Protein AF-Q20574-F1 (afdb_monomer_lite)

Radius of gyration: 42.95 Å; chains: 1; bounding box: 109×62×129 Å

GO terms:
  GO:0007614 short-term memory (P, IGI)

pLDDT: mean 82.49, std 12.51, range [45.91, 97.88]

Structure (mmCIF, N/CA/C/O backbone):
data_AF-Q20574-F1
#
_entry.id   AF-Q20574-F1
#
loop_
_atom_site.group_PDB
_atom_site.id
_atom_site.type_symbol
_atom_site.label_atom_id
_atom_site.label_alt_id
_atom_site.label_comp_id
_atom_site.label_asym_id
_atom_site.label_entity_id
_atom_site.label_seq_id
_atom_site.pdbx_PDB_ins_code
_atom_site.Cartn_x
_atom_site.Cartn_y
_atom_site.Cartn_z
_atom_site.occupancy
_atom_site.B_iso_or_equiv
_atom_site.auth_seq_id
_atom_site.auth_comp_id
_atom_site.auth_asym_id
_atom_site.auth_atom_id
_atom_site.pdbx_PDB_model_num
ATOM 1 N N . MET A 1 1 ? 26.642 -32.975 -60.457 1.00 55.22 1 MET A N 1
ATOM 2 C CA . MET A 1 1 ? 26.153 -32.152 -59.329 1.00 55.22 1 MET A CA 1
ATOM 3 C C . MET A 1 1 ? 26.883 -32.610 -58.081 1.00 55.22 1 MET A C 1
ATOM 5 O O . MET A 1 1 ? 26.750 -33.772 -57.736 1.00 55.22 1 MET A O 1
ATOM 9 N N . ARG A 1 2 ? 27.728 -31.767 -57.476 1.00 60.66 2 ARG A N 1
ATOM 10 C CA . ARG A 1 2 ? 28.355 -32.087 -56.184 1.00 60.66 2 ARG A CA 1
ATOM 11 C C . ARG A 1 2 ? 27.290 -31.938 -55.102 1.00 60.66 2 ARG A C 1
ATOM 13 O O . ARG A 1 2 ? 26.667 -30.882 -55.023 1.00 60.66 2 ARG A O 1
ATOM 20 N N . ASP A 1 3 ? 27.072 -33.007 -54.353 1.00 69.75 3 ASP A N 1
ATOM 21 C CA . ASP A 1 3 ? 26.080 -33.101 -53.291 1.00 69.75 3 ASP A CA 1
ATOM 22 C C . ASP A 1 3 ? 26.479 -32.183 -52.125 1.00 69.75 3 ASP A C 1
ATOM 24 O O . ASP A 1 3 ? 27.392 -32.478 -51.355 1.00 69.75 3 ASP A O 1
ATOM 28 N N . ARG A 1 4 ? 25.861 -30.999 -52.071 1.00 73.44 4 ARG A N 1
ATOM 29 C CA . ARG A 1 4 ? 26.108 -29.978 -51.040 1.00 73.44 4 ARG A CA 1
ATOM 30 C C . ARG A 1 4 ? 25.275 -30.199 -49.777 1.00 73.44 4 ARG A C 1
ATOM 32 O O . ARG A 1 4 ? 25.389 -29.411 -48.841 1.00 73.44 4 ARG A O 1
ATOM 39 N N . LEU A 1 5 ? 24.449 -31.246 -49.737 1.00 69.69 5 LEU A N 1
ATOM 40 C CA . LEU A 1 5 ? 23.577 -31.513 -48.598 1.00 69.69 5 LEU A CA 1
ATOM 41 C C . LEU A 1 5 ? 24.383 -31.963 -47.371 1.00 69.69 5 LEU A C 1
ATOM 43 O O . LEU A 1 5 ? 24.159 -31.456 -46.275 1.00 69.69 5 LEU A O 1
ATOM 47 N N . ASN A 1 6 ? 25.390 -32.817 -47.571 1.00 73.38 6 ASN A N 1
ATOM 48 C CA . ASN A 1 6 ? 26.260 -33.286 -46.487 1.00 73.38 6 ASN A CA 1
ATOM 49 C C . ASN A 1 6 ? 27.132 -32.160 -45.907 1.00 73.38 6 ASN A C 1
ATOM 51 O O . ASN A 1 6 ? 27.354 -32.112 -44.701 1.00 73.38 6 ASN A O 1
ATOM 55 N N . GLU A 1 7 ? 27.580 -31.216 -46.743 1.00 70.19 7 GLU A N 1
ATOM 56 C CA . GLU A 1 7 ? 28.336 -30.037 -46.291 1.00 70.19 7 GLU A CA 1
ATOM 57 C C . GLU A 1 7 ? 27.451 -29.093 -45.459 1.00 70.19 7 GLU A C 1
ATOM 59 O O . GLU A 1 7 ? 27.911 -28.501 -44.482 1.00 70.19 7 GLU A O 1
ATOM 64 N N . PHE A 1 8 ? 26.163 -28.982 -45.806 1.00 63.50 8 PHE A N 1
ATOM 65 C CA . PHE A 1 8 ? 25.206 -28.210 -45.018 1.00 63.50 8 PHE A CA 1
ATOM 66 C C . PHE A 1 8 ? 24.865 -28.902 -43.695 1.00 63.50 8 PHE A C 1
ATOM 68 O O . PHE A 1 8 ? 24.877 -28.243 -42.663 1.00 63.50 8 PHE A O 1
ATOM 75 N N . GLN A 1 9 ? 24.626 -30.218 -43.694 1.00 63.66 9 GLN A N 1
ATOM 76 C CA . GLN A 1 9 ? 24.365 -30.960 -42.457 1.00 63.66 9 GLN A CA 1
ATOM 77 C C . GLN A 1 9 ? 25.562 -30.909 -41.508 1.00 63.66 9 GLN A C 1
ATOM 79 O O . GLN A 1 9 ? 25.375 -30.556 -40.351 1.00 63.66 9 GLN A O 1
ATOM 84 N N . SER A 1 10 ? 26.785 -31.134 -42.002 1.00 64.12 10 SER A N 1
ATOM 85 C CA . SER A 1 10 ? 28.002 -30.983 -41.194 1.00 64.12 10 SER A CA 1
ATOM 86 C C . SER A 1 10 ? 28.100 -29.583 -40.587 1.00 64.12 10 SER A C 1
ATOM 88 O O . SER A 1 10 ? 28.300 -29.466 -39.386 1.00 64.12 10 SER A O 1
ATOM 90 N N . ARG A 1 11 ? 27.874 -28.519 -41.369 1.00 58.62 11 ARG A N 1
ATOM 91 C CA . ARG A 1 11 ? 27.923 -27.138 -40.858 1.00 58.62 11 ARG A CA 1
ATOM 92 C C . ARG A 1 11 ? 26.825 -26.795 -39.862 1.00 58.62 11 ARG A C 1
ATOM 94 O O . ARG A 1 11 ? 27.021 -25.897 -39.050 1.00 58.62 11 ARG A O 1
ATOM 101 N N . VAL A 1 12 ? 25.663 -27.428 -39.975 1.00 59.94 12 VAL A N 1
ATOM 102 C CA . VAL A 1 12 ? 24.556 -27.219 -39.042 1.00 59.94 12 VAL A CA 1
ATOM 103 C C . VAL A 1 12 ? 24.835 -27.965 -37.743 1.00 59.94 12 VAL A C 1
ATOM 105 O O . VAL A 1 12 ? 24.671 -27.372 -36.685 1.00 59.94 12 VAL A O 1
ATOM 108 N N . THR A 1 13 ? 25.326 -29.205 -37.802 1.00 56.59 13 THR A N 1
ATOM 109 C CA . THR A 1 13 ? 25.660 -29.986 -36.603 1.00 56.59 13 THR A CA 1
ATOM 110 C C . THR A 1 13 ? 26.840 -29.387 -35.835 1.00 56.59 13 THR A C 1
ATOM 112 O O . THR A 1 13 ? 26.760 -29.300 -34.619 1.00 56.59 13 THR A O 1
ATOM 115 N N . ASP A 1 14 ? 27.860 -28.871 -36.528 1.00 56.41 14 ASP A N 1
ATOM 116 C CA . ASP A 1 14 ? 29.032 -28.225 -35.905 1.00 56.41 14 ASP A CA 1
ATOM 117 C C . ASP A 1 14 ? 28.719 -26.819 -35.350 1.00 56.41 14 ASP A C 1
ATOM 119 O O . ASP A 1 14 ? 29.493 -26.251 -34.601 1.00 56.41 14 ASP A O 1
ATOM 123 N N . ARG A 1 15 ? 27.575 -26.214 -35.712 1.00 53.88 15 ARG A N 1
ATOM 124 C CA . ARG A 1 15 ? 27.126 -24.919 -35.151 1.00 53.88 15 ARG A CA 1
ATOM 125 C C . ARG A 1 15 ? 26.122 -25.042 -34.017 1.00 53.88 15 ARG A C 1
ATOM 127 O O . ARG A 1 15 ? 25.757 -24.023 -33.435 1.00 53.88 15 ARG A O 1
ATOM 134 N N . PHE A 1 16 ? 25.694 -26.260 -33.709 1.00 49.41 16 PHE A N 1
ATOM 135 C CA . PHE A 1 16 ? 25.112 -26.565 -32.409 1.00 49.41 16 PHE A CA 1
ATOM 136 C C . PHE A 1 16 ? 26.205 -26.976 -31.423 1.00 49.41 16 PHE A C 1
ATOM 138 O O . PHE A 1 16 ? 25.928 -27.759 -30.517 1.00 49.41 16 PHE A O 1
ATOM 145 N N . ASP A 1 17 ? 27.419 -26.431 -31.601 1.00 51.97 17 ASP A N 1
ATOM 146 C CA . ASP A 1 17 ? 28.335 -26.178 -30.499 1.00 51.97 17 ASP A CA 1
ATOM 147 C C . ASP A 1 17 ? 27.499 -25.654 -29.340 1.00 51.97 17 ASP A C 1
ATOM 149 O O . ASP A 1 17 ? 26.883 -24.585 -29.401 1.00 51.97 17 ASP A O 1
ATOM 153 N N . GLU A 1 18 ? 27.389 -26.556 -28.375 1.00 48.66 18 GLU A N 1
ATOM 154 C CA . GLU A 1 18 ? 26.865 -26.426 -27.040 1.00 48.66 18 GLU A CA 1
ATOM 155 C C . GLU A 1 18 ? 26.769 -24.948 -26.673 1.00 48.66 18 GLU A C 1
ATOM 157 O O . GLU A 1 18 ? 27.774 -24.288 -26.412 1.00 48.66 18 GLU A O 1
ATOM 162 N N . VAL A 1 19 ? 25.550 -24.396 -26.747 1.00 53.59 19 VAL A N 1
ATOM 163 C CA . VAL A 1 19 ? 25.263 -23.080 -26.184 1.00 53.59 19 VAL A CA 1
ATOM 164 C C . VAL A 1 19 ? 25.460 -23.267 -24.690 1.00 53.59 19 VAL A C 1
ATOM 166 O O . VAL A 1 19 ? 24.516 -23.581 -23.967 1.00 53.59 19 VAL A O 1
ATOM 169 N N . GLU A 1 20 ? 26.713 -23.154 -24.246 1.00 47.50 20 GLU A N 1
ATOM 170 C CA . GLU A 1 20 ? 27.067 -22.953 -22.860 1.00 47.50 20 GLU A CA 1
ATOM 171 C C . GLU A 1 20 ? 26.191 -21.789 -22.429 1.00 47.50 20 GLU A C 1
ATOM 173 O O . GLU A 1 20 ? 26.345 -20.654 -22.893 1.00 47.50 20 GLU A O 1
ATOM 178 N N . LEU A 1 21 ? 25.172 -22.110 -21.633 1.00 57.53 21 LEU A N 1
ATOM 179 C CA . LEU A 1 21 ? 24.305 -21.144 -20.991 1.00 57.53 21 LEU A CA 1
ATOM 180 C C . LEU A 1 21 ? 25.232 -20.277 -20.150 1.00 57.53 21 LEU A C 1
ATOM 182 O O . LEU A 1 21 ? 25.567 -20.631 -19.020 1.00 57.53 21 LEU A O 1
ATOM 186 N N . SER A 1 22 ? 25.707 -19.183 -20.748 1.00 50.88 22 SER A N 1
ATOM 187 C CA . SER A 1 22 ? 26.575 -18.224 -20.089 1.00 50.88 22 SER A CA 1
ATOM 188 C C . SER A 1 22 ? 25.916 -17.896 -18.750 1.00 50.88 22 SER A C 1
ATOM 190 O O . SER A 1 22 ? 24.716 -17.592 -18.740 1.00 50.88 22 SER A O 1
ATOM 192 N N . PRO A 1 23 ? 26.638 -18.017 -17.622 1.00 55.91 23 PRO A N 1
ATOM 193 C CA . PRO A 1 23 ? 26.039 -17.907 -16.302 1.00 55.91 23 PRO A CA 1
ATOM 194 C C . PRO A 1 23 ? 25.260 -16.598 -16.206 1.00 55.91 23 PRO A C 1
ATOM 196 O O . PRO A 1 23 ? 25.727 -15.560 -16.686 1.00 55.91 23 PRO A O 1
ATOM 199 N N . ALA A 1 24 ? 24.047 -16.683 -15.648 1.00 63.78 24 ALA A N 1
ATOM 200 C CA . ALA A 1 24 ? 23.106 -15.574 -15.577 1.00 63.78 24 ALA A CA 1
ATOM 201 C C . ALA A 1 24 ? 23.830 -14.306 -15.110 1.00 63.78 24 ALA A C 1
ATOM 203 O O . ALA A 1 24 ? 24.422 -14.282 -14.027 1.00 63.78 24 ALA A O 1
ATOM 204 N N . ARG A 1 25 ? 23.824 -13.271 -15.960 1.00 75.75 25 ARG A N 1
ATOM 205 C CA . ARG A 1 25 ? 24.430 -11.979 -15.635 1.00 75.75 25 ARG A CA 1
ATOM 206 C C . ARG A 1 25 ? 23.840 -11.504 -14.299 1.00 75.75 25 ARG A C 1
ATOM 208 O O . ARG A 1 25 ? 22.620 -11.581 -14.140 1.00 75.75 25 ARG A O 1
ATOM 215 N N . PRO A 1 26 ? 24.663 -11.022 -13.349 1.00 72.12 26 PRO A N 1
ATOM 216 C CA . PRO A 1 26 ? 24.138 -10.475 -12.108 1.00 72.12 26 PRO A CA 1
ATOM 217 C C . PRO A 1 26 ? 23.145 -9.345 -12.420 1.00 72.12 26 PRO A C 1
ATOM 219 O O . PRO A 1 26 ? 23.400 -8.574 -13.355 1.00 72.12 26 PRO A O 1
ATOM 222 N N . PRO A 1 27 ? 22.040 -9.241 -11.659 1.00 75.19 27 PRO A N 1
ATOM 223 C CA . PRO A 1 27 ? 21.044 -8.206 -11.879 1.00 75.19 27 PRO A CA 1
ATOM 224 C C . PRO A 1 27 ? 21.695 -6.826 -11.867 1.00 75.19 27 PRO A C 1
ATOM 226 O O . PRO A 1 27 ? 22.526 -6.515 -11.012 1.00 75.19 27 PRO A O 1
ATOM 229 N N . SER A 1 28 ? 21.317 -5.994 -12.823 1.00 82.62 28 SER A N 1
ATOM 230 C CA . SER A 1 28 ? 21.637 -4.574 -12.815 1.00 82.62 28 SER A CA 1
ATOM 231 C C . SER A 1 28 ? 20.949 -3.868 -11.641 1.00 82.62 28 SER A C 1
ATOM 233 O O . SER A 1 28 ? 19.912 -4.313 -11.147 1.00 82.62 28 SER A O 1
ATOM 235 N N . ALA A 1 29 ? 21.496 -2.724 -11.216 1.00 82.88 29 ALA A N 1
ATOM 236 C CA . ALA A 1 29 ? 20.865 -1.885 -10.193 1.00 82.88 29 ALA A CA 1
ATOM 237 C C . ALA A 1 29 ? 19.417 -1.509 -10.577 1.00 82.88 29 ALA A C 1
ATOM 239 O O . ALA A 1 29 ? 18.528 -1.495 -9.732 1.00 82.88 29 ALA A O 1
ATOM 240 N N . ALA A 1 30 ? 19.180 -1.291 -11.874 1.00 85.81 30 ALA A N 1
ATOM 241 C CA . ALA A 1 30 ? 17.863 -1.080 -12.467 1.00 85.81 30 ALA A CA 1
ATOM 242 C C . ALA A 1 30 ? 16.900 -2.250 -12.200 1.00 85.81 30 ALA A C 1
ATOM 244 O O . ALA A 1 30 ? 15.817 -2.038 -11.662 1.00 85.81 30 ALA A O 1
ATOM 245 N N . GLU A 1 31 ? 17.307 -3.481 -12.524 1.00 87.69 31 GLU A N 1
ATOM 246 C CA . GLU A 1 31 ? 16.492 -4.685 -12.304 1.00 87.69 31 GLU A CA 1
ATOM 247 C C . GLU A 1 31 ? 16.217 -4.936 -10.819 1.00 87.69 31 GLU A C 1
ATOM 249 O O . GLU A 1 31 ? 15.158 -5.452 -10.462 1.00 87.69 31 GLU A O 1
ATOM 254 N N . TYR A 1 32 ? 17.152 -4.564 -9.942 1.00 88.00 32 TYR A N 1
ATOM 255 C CA . TYR A 1 32 ? 16.963 -4.698 -8.504 1.00 88.00 32 TYR A CA 1
ATOM 256 C C . TYR A 1 32 ? 15.857 -3.766 -7.993 1.00 88.00 32 TYR A C 1
ATOM 258 O O . TYR A 1 32 ? 14.932 -4.245 -7.337 1.00 88.00 32 TYR A O 1
ATOM 266 N N . VAL A 1 33 ? 15.890 -2.480 -8.360 1.00 90.88 33 VAL A N 1
ATOM 267 C CA . VAL A 1 33 ? 14.832 -1.512 -8.015 1.00 90.88 33 VAL A CA 1
ATOM 268 C C . VAL A 1 33 ? 13.490 -1.909 -8.624 1.00 90.88 33 VAL A C 1
ATOM 270 O O . VAL A 1 33 ? 12.475 -1.902 -7.931 1.00 90.88 33 VAL A O 1
ATOM 273 N N . ASP A 1 34 ? 13.472 -2.321 -9.893 1.00 92.38 34 ASP A N 1
ATOM 274 C CA . ASP A 1 34 ? 12.232 -2.733 -10.556 1.00 92.38 34 ASP A CA 1
ATOM 275 C C . ASP A 1 34 ? 11.599 -3.927 -9.828 1.00 92.38 34 ASP A C 1
ATOM 277 O O . ASP A 1 34 ? 10.399 -3.938 -9.552 1.00 92.38 34 ASP A O 1
ATOM 281 N N . ARG A 1 35 ? 12.418 -4.909 -9.428 1.00 93.06 35 ARG A N 1
ATOM 282 C CA . ARG A 1 35 ? 11.962 -6.051 -8.630 1.00 93.06 35 ARG A CA 1
ATOM 283 C C . ARG A 1 35 ? 11.383 -5.610 -7.286 1.00 93.06 35 ARG A C 1
ATOM 285 O O . ARG A 1 35 ? 10.345 -6.131 -6.885 1.00 93.06 35 ARG A O 1
ATOM 292 N N . ARG A 1 36 ? 12.001 -4.638 -6.611 1.00 92.75 36 ARG A N 1
ATOM 293 C CA . ARG A 1 36 ? 11.479 -4.077 -5.354 1.00 92.75 36 ARG A CA 1
ATOM 294 C C . ARG A 1 36 ? 10.143 -3.381 -5.535 1.00 92.75 36 ARG A C 1
ATOM 296 O O . ARG A 1 36 ? 9.232 -3.586 -4.737 1.00 92.75 36 ARG A O 1
ATOM 303 N N . PHE A 1 37 ? 9.987 -2.597 -6.594 1.00 94.38 37 PHE A N 1
ATOM 304 C CA . PHE A 1 37 ? 8.710 -1.959 -6.890 1.00 94.38 37 PHE A CA 1
ATOM 305 C C . PHE A 1 37 ? 7.612 -2.974 -7.203 1.00 94.38 37 PHE A C 1
ATOM 307 O O . PHE A 1 37 ? 6.473 -2.782 -6.772 1.00 94.38 37 PHE A O 1
ATOM 314 N N . GLU A 1 38 ? 7.935 -4.085 -7.866 1.00 95.00 38 GLU A N 1
ATOM 315 C CA . GLU A 1 38 ? 6.982 -5.185 -8.029 1.00 95.00 38 GLU A CA 1
ATOM 316 C C . GLU A 1 38 ? 6.656 -5.882 -6.697 1.00 95.00 38 GLU A C 1
ATOM 318 O O . GLU A 1 38 ? 5.493 -6.206 -6.453 1.00 95.00 38 GLU A O 1
ATOM 323 N N . GLU A 1 39 ? 7.623 -6.067 -5.791 1.00 96.12 39 GLU A N 1
ATOM 324 C CA . GLU A 1 39 ? 7.365 -6.578 -4.433 1.00 96.12 39 GLU A CA 1
ATOM 325 C C . GLU A 1 39 ? 6.380 -5.676 -3.672 1.00 96.12 39 GLU A C 1
ATOM 327 O O . GLU A 1 39 ? 5.396 -6.170 -3.111 1.00 96.12 39 GLU A O 1
ATOM 332 N N . VAL A 1 40 ? 6.582 -4.354 -3.714 1.00 96.31 40 VAL A N 1
ATOM 333 C CA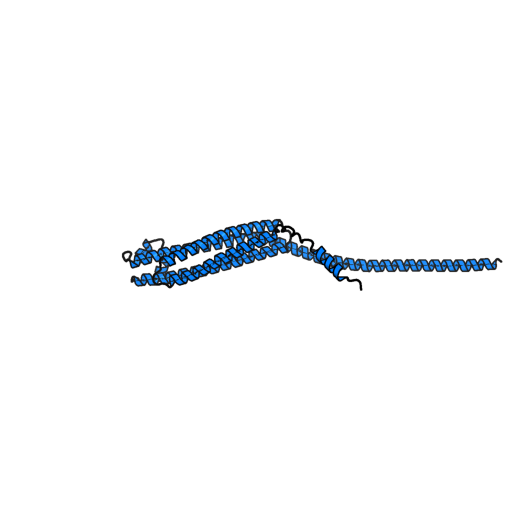 . VAL A 1 40 ? 5.666 -3.374 -3.108 1.00 96.31 40 VAL A CA 1
ATOM 334 C C . VAL A 1 40 ? 4.289 -3.434 -3.766 1.00 96.31 40 VAL A C 1
ATOM 336 O O . VAL A 1 40 ? 3.277 -3.496 -3.067 1.00 96.31 40 VAL A O 1
ATOM 339 N N . ARG A 1 41 ? 4.214 -3.473 -5.102 1.00 96.44 41 ARG A N 1
ATOM 340 C CA . ARG A 1 41 ? 2.936 -3.569 -5.825 1.00 96.44 41 ARG A CA 1
ATOM 341 C C . ARG A 1 41 ? 2.164 -4.829 -5.433 1.00 96.44 41 ARG A C 1
ATOM 343 O O . ARG A 1 41 ? 0.960 -4.758 -5.176 1.00 96.44 41 ARG A O 1
ATOM 350 N N . ASN A 1 42 ? 2.851 -5.963 -5.344 1.00 97.44 42 ASN A N 1
ATOM 351 C CA . ASN A 1 42 ? 2.260 -7.225 -4.916 1.00 97.44 42 ASN A CA 1
ATOM 352 C C . ASN A 1 42 ? 1.788 -7.161 -3.459 1.00 97.44 42 ASN A C 1
ATOM 354 O O . ASN A 1 42 ? 0.704 -7.656 -3.148 1.00 97.44 42 ASN A O 1
ATOM 358 N N . ALA A 1 43 ? 2.541 -6.506 -2.573 1.00 97.50 43 ALA A N 1
ATOM 359 C CA . ALA A 1 43 ? 2.128 -6.277 -1.192 1.00 97.50 43 ALA A CA 1
ATOM 360 C C . ALA A 1 43 ? 0.879 -5.378 -1.094 1.00 97.50 43 ALA A C 1
ATOM 362 O O . ALA A 1 43 ? -0.047 -5.708 -0.354 1.00 97.50 43 ALA A O 1
ATOM 363 N N . ILE A 1 44 ? 0.781 -4.311 -1.895 1.00 97.56 44 ILE A N 1
ATOM 364 C CA . ILE A 1 44 ? -0.422 -3.462 -1.976 1.00 97.56 44 ILE A CA 1
ATOM 365 C C . ILE A 1 44 ? -1.630 -4.282 -2.451 1.00 97.56 44 ILE A C 1
ATOM 367 O O . ILE A 1 44 ? -2.689 -4.249 -1.822 1.00 97.56 44 ILE A O 1
ATOM 371 N N . ALA A 1 45 ? -1.480 -5.058 -3.530 1.00 97.62 45 ALA A N 1
ATOM 372 C CA . ALA A 1 45 ? -2.546 -5.921 -4.047 1.00 97.62 45 ALA A CA 1
ATOM 373 C C . ALA A 1 45 ? -2.980 -6.983 -3.019 1.00 97.62 45 ALA A C 1
ATOM 375 O O . ALA A 1 45 ? -4.164 -7.282 -2.867 1.00 97.62 45 ALA A O 1
ATOM 376 N N . SER A 1 46 ? -2.015 -7.511 -2.271 1.00 97.75 46 SER A N 1
ATOM 377 C CA . SER A 1 46 ? -2.212 -8.468 -1.190 1.00 97.75 46 SER A CA 1
ATOM 378 C C . SER A 1 46 ? -3.021 -7.876 -0.028 1.00 97.75 46 SER A C 1
ATOM 380 O O . SER A 1 46 ? -3.965 -8.519 0.432 1.00 97.75 46 SER A O 1
ATOM 382 N N . VAL A 1 47 ? -2.714 -6.652 0.420 1.00 97.81 47 VAL A N 1
ATOM 383 C CA . VAL A 1 47 ? -3.500 -5.941 1.449 1.00 97.81 47 VAL A CA 1
ATOM 384 C C . VAL A 1 47 ? -4.905 -5.627 0.933 1.00 97.81 47 VAL A C 1
ATOM 386 O O . VAL A 1 47 ? -5.888 -5.872 1.633 1.00 97.81 47 VAL A O 1
ATOM 389 N N . ARG A 1 48 ? -5.018 -5.161 -0.317 1.00 97.88 48 ARG A N 1
ATOM 390 C CA . ARG A 1 48 ? -6.307 -4.889 -0.966 1.00 97.88 48 ARG A CA 1
ATOM 391 C C . ARG A 1 48 ? -7.225 -6.109 -0.947 1.00 97.88 48 ARG A C 1
ATOM 393 O O . ARG A 1 48 ? -8.389 -5.989 -0.572 1.00 97.88 48 ARG A O 1
ATOM 400 N N . GLY A 1 49 ? -6.700 -7.276 -1.319 1.00 97.81 49 GLY A N 1
ATOM 401 C CA . GLY A 1 49 ? -7.467 -8.521 -1.325 1.00 97.81 49 GLY A CA 1
ATOM 402 C C . GLY A 1 49 ? -8.017 -8.893 0.056 1.00 97.81 49 GLY A C 1
ATOM 403 O O . GLY A 1 49 ? -9.157 -9.347 0.155 1.00 97.81 49 GLY A O 1
ATOM 404 N N . GLU A 1 50 ? -7.250 -8.656 1.126 1.00 97.25 50 GLU A N 1
ATOM 405 C CA . GLU A 1 50 ? -7.719 -8.893 2.498 1.00 97.25 50 GLU A CA 1
ATOM 406 C C . GLU A 1 50 ? -8.786 -7.886 2.937 1.00 97.25 50 GLU A C 1
ATOM 408 O O . GLU A 1 50 ? -9.760 -8.291 3.564 1.00 97.25 50 GLU A O 1
ATOM 413 N N . ILE A 1 51 ? -8.667 -6.607 2.564 1.00 97.25 51 ILE A N 1
ATOM 414 C CA . ILE A 1 51 ? -9.695 -5.588 2.852 1.00 97.25 51 ILE A CA 1
ATOM 415 C C . ILE A 1 51 ? -11.005 -5.930 2.139 1.00 97.25 51 ILE A C 1
ATOM 417 O O . ILE A 1 51 ? -12.074 -5.902 2.744 1.00 97.25 51 ILE A O 1
ATOM 421 N N . GLU A 1 52 ? -10.943 -6.315 0.863 1.00 96.75 52 GLU A N 1
ATOM 422 C CA . GLU A 1 52 ? -12.139 -6.710 0.116 1.00 96.75 52 GLU A CA 1
ATOM 423 C C . GLU A 1 52 ? -12.783 -7.980 0.689 1.00 96.75 52 GLU A C 1
ATOM 425 O O . GLU A 1 52 ? -14.011 -8.101 0.691 1.00 96.75 52 GLU A O 1
ATOM 430 N N . LYS A 1 53 ? -11.972 -8.925 1.182 1.00 95.75 53 LYS A N 1
ATOM 431 C CA . LYS A 1 53 ? -12.455 -10.125 1.874 1.00 95.75 53 LYS A CA 1
ATOM 432 C C . LYS A 1 53 ? -13.121 -9.770 3.204 1.00 95.75 53 LYS A C 1
ATOM 434 O O . LYS A 1 53 ? -14.249 -10.198 3.428 1.00 95.75 53 LYS A O 1
ATOM 439 N N . LEU A 1 54 ? -12.469 -8.941 4.018 1.00 95.38 54 LEU A N 1
ATOM 440 C CA . LEU A 1 54 ? -13.014 -8.434 5.274 1.00 95.38 54 LEU A CA 1
ATOM 441 C C . LEU A 1 54 ? -14.362 -7.745 5.041 1.00 95.38 54 LEU A C 1
ATOM 443 O O . LEU A 1 54 ? -15.324 -8.059 5.732 1.00 95.38 54 LEU A O 1
ATOM 447 N N . ARG A 1 55 ? -14.467 -6.875 4.028 1.00 94.44 55 ARG A N 1
ATOM 448 C CA . ARG A 1 55 ? -15.719 -6.182 3.690 1.00 94.44 55 ARG A CA 1
ATOM 449 C C . ARG A 1 55 ? -16.871 -7.155 3.429 1.00 94.44 55 ARG A C 1
ATOM 451 O O . ARG A 1 55 ? -17.979 -6.945 3.917 1.00 94.44 55 ARG A O 1
ATOM 458 N N . ARG A 1 56 ? -16.626 -8.225 2.664 1.00 93.25 56 ARG A N 1
ATOM 459 C CA . ARG A 1 56 ? -17.650 -9.245 2.368 1.00 93.25 56 ARG A CA 1
ATOM 460 C C . ARG A 1 56 ? -18.081 -9.994 3.625 1.00 93.25 56 ARG A C 1
ATOM 462 O O . ARG A 1 56 ? -19.278 -10.155 3.857 1.00 93.25 56 ARG A O 1
ATOM 469 N N . ASP A 1 57 ? -17.120 -10.406 4.443 1.00 91.38 57 ASP A N 1
ATOM 470 C CA . ASP A 1 57 ? -17.410 -11.169 5.656 1.00 91.38 57 ASP A CA 1
ATOM 471 C C . ASP A 1 57 ? -18.121 -10.284 6.691 1.00 91.38 57 ASP A C 1
ATOM 473 O O . ASP A 1 57 ? -19.126 -10.698 7.261 1.00 91.38 57 ASP A O 1
ATOM 477 N N . GLN A 1 58 ? -17.726 -9.017 6.845 1.00 90.75 58 GLN A N 1
ATOM 478 C CA . GLN A 1 58 ? -18.442 -8.035 7.668 1.00 90.75 58 GLN A CA 1
ATOM 479 C C . GLN A 1 58 ? -19.912 -7.898 7.253 1.00 90.75 58 GLN A C 1
ATOM 481 O O . GLN A 1 58 ? -20.800 -7.924 8.107 1.00 90.75 58 GLN A O 1
ATOM 486 N N . GLN A 1 59 ? -20.194 -7.793 5.951 1.00 88.00 59 GLN A N 1
ATOM 487 C CA . GLN A 1 59 ? -21.568 -7.716 5.451 1.00 88.00 59 GLN A CA 1
ATOM 488 C C . GLN A 1 59 ? -22.379 -8.969 5.803 1.00 88.00 59 GLN A C 1
ATOM 490 O O . GLN A 1 59 ? -23.537 -8.845 6.206 1.00 88.00 59 GLN A O 1
ATOM 495 N N . HIS A 1 60 ? -21.770 -10.154 5.714 1.00 86.50 60 HIS A N 1
ATOM 496 C CA . HIS A 1 60 ? -22.403 -11.410 6.111 1.00 86.50 60 HIS A CA 1
ATOM 497 C C . HIS A 1 60 ? -22.682 -11.457 7.622 1.00 86.50 60 HIS A C 1
ATOM 499 O O . HIS A 1 60 ? -23.820 -11.672 8.036 1.00 86.50 60 HIS A O 1
ATOM 505 N N . VAL A 1 61 ? -21.677 -11.179 8.460 1.00 83.69 61 VAL A N 1
ATOM 506 C CA . VAL A 1 61 ? -21.793 -11.250 9.928 1.00 83.69 61 VAL A CA 1
ATOM 507 C C . VAL A 1 61 ? -22.819 -10.256 10.474 1.00 83.69 61 VAL A C 1
ATOM 509 O O . VAL A 1 61 ? -23.529 -10.561 11.437 1.00 83.69 61 VAL A O 1
ATOM 512 N N . LEU A 1 62 ? -22.924 -9.067 9.873 1.00 81.38 62 LEU A N 1
ATOM 513 C CA . LEU A 1 62 ? -23.889 -8.041 10.277 1.00 81.38 62 LEU A CA 1
ATOM 514 C C . LEU A 1 62 ? -25.316 -8.299 9.769 1.00 81.38 62 LEU A C 1
ATOM 516 O O . LEU A 1 62 ? -26.251 -7.710 10.311 1.00 81.38 62 LEU A O 1
ATOM 520 N N . ALA A 1 63 ? -25.506 -9.181 8.783 1.00 80.38 63 ALA A N 1
ATOM 521 C CA . ALA A 1 63 ? -26.833 -9.610 8.336 1.00 80.38 63 ALA A CA 1
ATOM 522 C C . ALA A 1 63 ? -27.475 -10.647 9.279 1.00 80.38 63 ALA A C 1
ATOM 524 O O . ALA A 1 63 ? -28.698 -10.784 9.301 1.00 80.38 63 ALA A O 1
ATOM 525 N N . LEU A 1 64 ? -26.669 -11.359 10.075 1.00 74.19 64 LEU A N 1
ATOM 526 C CA . LEU A 1 64 ? -27.144 -12.379 11.012 1.00 74.19 64 LEU A CA 1
ATOM 527 C C . LEU A 1 64 ? -27.784 -11.759 12.262 1.00 74.19 64 LEU A C 1
ATOM 529 O O . LEU A 1 64 ? -27.212 -10.873 12.901 1.00 74.19 64 LEU A O 1
ATOM 533 N N . THR A 1 65 ? -28.946 -12.282 12.668 1.00 65.81 65 THR A N 1
ATOM 534 C CA . THR A 1 65 ? -29.691 -11.825 13.857 1.00 65.81 65 THR A CA 1
ATOM 535 C C . THR A 1 65 ? -28.906 -12.043 15.153 1.00 65.81 65 THR A C 1
ATOM 537 O O . THR A 1 65 ? -28.878 -11.175 16.023 1.00 65.81 65 THR A O 1
ATOM 540 N N . ILE A 1 66 ? -28.214 -13.179 15.260 1.00 66.25 66 ILE A N 1
ATOM 541 C CA . ILE A 1 66 ? -27.350 -13.541 16.386 1.00 66.25 66 ILE A CA 1
ATOM 542 C C . ILE A 1 66 ? -25.952 -13.757 15.811 1.00 66.25 66 ILE A C 1
ATOM 544 O O . ILE A 1 66 ? -25.784 -14.553 14.893 1.00 66.25 66 ILE A O 1
ATOM 548 N N . ALA A 1 67 ? -24.954 -13.025 16.307 1.00 65.38 67 ALA A N 1
ATOM 549 C CA . ALA A 1 67 ? -23.574 -13.225 15.874 1.00 65.38 67 ALA A CA 1
ATOM 550 C C . ALA A 1 67 ? -23.031 -14.534 16.469 1.00 65.38 67 ALA A C 1
ATOM 552 O O . ALA A 1 67 ? -22.860 -14.613 17.688 1.00 65.38 67 ALA A O 1
ATOM 553 N N . ASP A 1 68 ? -22.729 -15.528 15.625 1.00 68.62 68 ASP A N 1
ATOM 554 C CA . ASP A 1 68 ? -22.010 -16.735 16.052 1.00 68.62 68 ASP A CA 1
ATOM 555 C C . ASP A 1 68 ? -20.595 -16.318 16.516 1.00 68.62 68 ASP A C 1
ATOM 557 O O . ASP A 1 68 ? -19.908 -15.571 15.811 1.00 68.62 68 ASP A O 1
ATOM 561 N N . PRO A 1 69 ? -20.119 -16.760 17.694 1.00 70.88 69 PRO A N 1
ATOM 562 C CA . PRO A 1 69 ? -18.733 -16.559 18.120 1.00 70.88 69 PRO A CA 1
ATOM 563 C C . PRO A 1 69 ? -17.681 -16.932 17.060 1.00 70.88 69 PRO A C 1
ATOM 565 O O . PRO A 1 69 ? -16.614 -16.321 17.016 1.00 70.88 69 PRO A O 1
ATOM 568 N N . ARG A 1 70 ? -17.971 -17.895 16.177 1.00 77.06 70 ARG A N 1
ATOM 569 C CA . ARG A 1 70 ? -17.096 -18.284 15.061 1.00 77.06 70 ARG A CA 1
ATOM 570 C C . ARG A 1 70 ? -16.917 -17.162 14.048 1.00 77.06 70 ARG A C 1
ATOM 572 O O . ARG A 1 70 ? -15.784 -16.849 13.696 1.00 77.06 70 ARG A O 1
ATOM 579 N N . ASP A 1 71 ? -18.008 -16.519 13.653 1.00 76.38 71 ASP A N 1
ATOM 580 C CA . ASP A 1 71 ? -17.998 -15.377 12.736 1.00 76.38 71 ASP A CA 1
ATOM 581 C C . ASP A 1 71 ? -17.217 -14.199 13.318 1.00 76.38 71 ASP A C 1
ATOM 583 O O . ASP A 1 71 ? -16.458 -13.520 12.628 1.00 76.38 71 ASP A O 1
ATOM 587 N N . LYS A 1 72 ? -17.347 -14.002 14.634 1.00 74.75 72 LYS A N 1
ATOM 588 C CA . LYS A 1 72 ? -16.602 -12.985 15.377 1.00 74.75 72 LYS A CA 1
ATOM 589 C C . LYS A 1 72 ? -15.086 -13.211 15.296 1.00 74.75 72 LYS A C 1
ATOM 591 O O . LYS A 1 72 ? -14.344 -12.267 15.050 1.00 74.75 72 LYS A O 1
ATOM 596 N N . ASN A 1 73 ? -14.637 -14.454 15.462 1.00 85.06 73 ASN A N 1
ATOM 597 C CA . ASN A 1 73 ? -13.216 -14.800 15.376 1.00 85.06 73 ASN A CA 1
ATOM 598 C C . ASN A 1 73 ? -12.668 -14.653 13.946 1.00 85.06 73 ASN A C 1
ATOM 600 O O . ASN A 1 73 ? -11.478 -14.398 13.766 1.00 85.06 73 ASN A O 1
ATOM 604 N N . ILE A 1 74 ? -13.506 -14.813 12.915 1.00 88.06 74 ILE A N 1
ATOM 605 C CA . ILE A 1 74 ? -13.090 -14.628 11.516 1.00 88.06 74 ILE A CA 1
ATOM 606 C C . ILE A 1 74 ? -12.686 -13.170 11.267 1.00 88.06 74 ILE A C 1
ATOM 608 O O . ILE A 1 74 ? -11.593 -12.935 10.749 1.00 88.06 74 ILE A O 1
ATOM 612 N N . LEU A 1 75 ? -13.512 -12.207 11.693 1.00 89.94 75 LEU A N 1
ATOM 613 C CA . LEU A 1 75 ? -13.236 -10.780 11.491 1.00 89.94 75 LEU A CA 1
ATOM 614 C C . LEU A 1 75 ? -11.960 -10.337 12.218 1.00 89.94 75 LEU A C 1
ATOM 616 O O . LEU A 1 75 ? -11.095 -9.711 11.609 1.00 89.94 75 LEU A O 1
ATOM 620 N N . GLU A 1 76 ? -11.785 -10.724 13.485 1.00 90.38 76 GLU A N 1
ATOM 621 C CA . GLU A 1 76 ? -10.569 -10.413 14.254 1.00 90.38 76 GLU A CA 1
ATOM 622 C C . GLU A 1 76 ? -9.305 -10.976 13.584 1.00 90.38 76 GLU A C 1
ATOM 624 O O . GLU A 1 76 ? -8.294 -10.282 13.452 1.00 90.38 76 GLU A O 1
ATOM 629 N N . ASN A 1 77 ? -9.364 -12.214 13.082 1.00 93.25 77 ASN A N 1
ATOM 630 C CA . ASN A 1 77 ? -8.242 -12.828 12.371 1.00 93.25 77 ASN A CA 1
ATOM 631 C C . ASN A 1 77 ? -7.907 -12.099 11.060 1.00 93.25 77 ASN A C 1
ATOM 633 O O . ASN A 1 77 ? -6.731 -11.968 10.702 1.00 93.25 77 ASN A O 1
ATOM 637 N N . GLN A 1 78 ? -8.916 -11.610 10.336 1.00 94.81 78 GLN A N 1
ATOM 638 C CA . GLN A 1 78 ? -8.716 -10.822 9.118 1.00 94.81 78 GLN A CA 1
ATOM 639 C C . GLN A 1 78 ? -8.102 -9.461 9.421 1.00 94.81 78 GLN A C 1
ATOM 641 O O . GLN A 1 78 ? -7.132 -9.080 8.770 1.00 94.81 78 GLN A O 1
ATOM 646 N N . ILE A 1 79 ? -8.597 -8.769 10.447 1.00 94.69 79 ILE A N 1
ATOM 647 C CA . ILE A 1 79 ? -8.041 -7.495 10.916 1.00 94.69 79 ILE A CA 1
ATOM 648 C C . ILE A 1 79 ? -6.573 -7.672 11.328 1.00 94.69 79 ILE A C 1
ATOM 650 O O . ILE A 1 79 ? -5.713 -6.890 10.915 1.00 94.69 79 ILE A O 1
ATOM 654 N N . GLY A 1 80 ? -6.253 -8.743 12.060 1.00 95.94 80 GLY A N 1
ATOM 655 C CA . GLY A 1 80 ? -4.874 -9.090 12.407 1.00 95.94 80 GLY A CA 1
ATOM 656 C C . GLY A 1 80 ? -4.003 -9.415 11.186 1.00 95.94 80 GLY A C 1
ATOM 657 O O . GLY A 1 80 ? -2.826 -9.050 11.141 1.00 95.94 80 GLY A O 1
ATOM 658 N N . THR A 1 81 ? -4.574 -10.059 10.165 1.00 97.31 81 THR A N 1
ATOM 659 C CA . THR A 1 81 ? -3.878 -10.353 8.901 1.00 97.31 81 THR A CA 1
ATOM 660 C C . THR A 1 81 ? -3.587 -9.080 8.113 1.00 97.31 81 THR A C 1
ATOM 662 O O . THR A 1 81 ? -2.457 -8.907 7.657 1.00 97.31 81 THR A O 1
ATOM 665 N N . ILE A 1 82 ? -4.560 -8.169 8.005 1.00 97.44 82 ILE A N 1
ATOM 666 C CA . ILE A 1 82 ? -4.384 -6.850 7.386 1.00 97.44 82 ILE A CA 1
ATOM 667 C C . ILE A 1 82 ? -3.272 -6.098 8.109 1.00 97.44 82 ILE A C 1
ATOM 669 O O . ILE A 1 82 ? -2.317 -5.683 7.464 1.00 97.44 82 ILE A O 1
ATOM 673 N N . ARG A 1 83 ? -3.318 -6.026 9.445 1.00 96.75 83 ARG A N 1
ATOM 674 C CA . ARG A 1 83 ? -2.276 -5.375 10.251 1.00 96.75 83 ARG A CA 1
ATOM 675 C C . ARG A 1 83 ? -0.879 -5.918 9.950 1.00 96.75 83 ARG A C 1
ATOM 677 O O . ARG A 1 83 ? 0.056 -5.145 9.754 1.00 96.75 83 ARG A O 1
ATOM 684 N N . ARG A 1 84 ? -0.726 -7.247 9.897 1.00 97.50 84 ARG A N 1
ATOM 685 C CA . ARG A 1 84 ? 0.557 -7.886 9.564 1.00 97.50 84 ARG A CA 1
ATOM 686 C C . ARG A 1 84 ? 1.019 -7.497 8.159 1.00 97.50 84 ARG A C 1
ATOM 688 O O . ARG A 1 84 ? 2.148 -7.042 8.008 1.00 97.50 84 ARG A O 1
ATOM 695 N N . ARG A 1 85 ? 0.144 -7.623 7.155 1.00 97.50 85 ARG A N 1
ATOM 696 C CA . ARG A 1 85 ? 0.478 -7.307 5.757 1.00 97.50 85 ARG A CA 1
ATOM 697 C C . ARG A 1 85 ? 0.788 -5.827 5.549 1.00 97.50 85 ARG A C 1
ATOM 699 O O . ARG A 1 85 ? 1.697 -5.518 4.792 1.00 97.50 85 ARG A O 1
ATOM 706 N N . THR A 1 86 ? 0.101 -4.925 6.245 1.00 96.94 86 THR A N 1
ATOM 707 C CA . THR A 1 86 ? 0.416 -3.491 6.243 1.00 96.94 86 THR A CA 1
ATOM 708 C C . THR A 1 86 ? 1.792 -3.229 6.860 1.00 96.94 86 THR A C 1
ATOM 710 O O . THR A 1 86 ? 2.580 -2.461 6.311 1.00 96.94 86 THR A O 1
ATOM 713 N N . GLY A 1 87 ? 2.136 -3.916 7.954 1.00 96.69 87 GLY A N 1
ATOM 714 C CA . GLY A 1 87 ? 3.475 -3.844 8.542 1.00 96.69 87 GLY A CA 1
ATOM 715 C C . GLY A 1 87 ? 4.578 -4.342 7.599 1.00 96.69 87 GLY A C 1
ATOM 716 O O . GLY A 1 87 ? 5.649 -3.738 7.531 1.00 96.69 87 GLY A O 1
ATOM 717 N N . ASP A 1 88 ? 4.320 -5.410 6.844 1.00 96.81 88 ASP A N 1
ATOM 718 C CA . ASP A 1 88 ? 5.255 -5.925 5.837 1.00 96.81 88 ASP A CA 1
ATOM 719 C C . ASP A 1 88 ? 5.357 -4.990 4.624 1.00 96.81 88 ASP A C 1
ATOM 721 O O . ASP A 1 88 ? 6.464 -4.702 4.169 1.00 96.81 88 ASP A O 1
ATOM 725 N N . LEU A 1 89 ? 4.231 -4.431 4.166 1.00 96.94 89 LEU A N 1
ATOM 726 C CA . LEU A 1 89 ? 4.194 -3.394 3.134 1.00 96.94 89 LEU A CA 1
ATOM 727 C C . LEU A 1 89 ? 5.062 -2.197 3.530 1.00 96.94 89 LEU A C 1
ATOM 729 O O . LEU A 1 89 ? 5.860 -1.744 2.718 1.00 96.94 89 LEU A O 1
ATOM 733 N N . ARG A 1 90 ? 4.980 -1.730 4.781 1.00 96.44 90 ARG A N 1
ATOM 734 C CA . ARG A 1 90 ? 5.814 -0.620 5.262 1.00 96.44 90 ARG A CA 1
ATOM 735 C C . ARG A 1 90 ? 7.305 -0.916 5.152 1.00 96.44 90 ARG A C 1
ATOM 737 O O . ARG A 1 90 ? 8.076 -0.058 4.738 1.00 96.44 90 ARG A O 1
ATOM 744 N N . LYS A 1 91 ? 7.722 -2.127 5.529 1.00 96.06 91 LYS A N 1
ATOM 745 C CA . LYS A 1 91 ? 9.127 -2.544 5.412 1.00 96.06 91 LYS A CA 1
ATOM 746 C C . LYS A 1 91 ? 9.569 -2.584 3.952 1.00 96.06 91 LYS A C 1
ATOM 748 O O . LYS A 1 91 ? 10.662 -2.121 3.655 1.00 96.06 91 LYS A O 1
ATOM 753 N N . LEU A 1 92 ? 8.730 -3.119 3.064 1.00 94.94 92 LEU A N 1
ATOM 754 C CA . LEU A 1 92 ? 9.021 -3.193 1.632 1.00 94.94 92 LEU A CA 1
ATOM 755 C C . LEU A 1 92 ? 9.099 -1.810 0.990 1.00 94.94 92 LEU A C 1
ATOM 757 O O . LEU A 1 92 ? 9.995 -1.578 0.190 1.00 94.94 92 LEU A O 1
ATOM 761 N N . VAL A 1 93 ? 8.203 -0.895 1.368 1.00 94.06 93 VAL A N 1
ATOM 762 C CA . VAL A 1 93 ? 8.226 0.495 0.902 1.00 94.06 93 VAL A CA 1
ATOM 763 C C . VAL A 1 93 ? 9.543 1.151 1.294 1.00 94.06 93 VAL A C 1
ATOM 765 O O . VAL A 1 93 ? 10.261 1.585 0.406 1.00 94.06 93 VAL A O 1
ATOM 768 N N . ARG A 1 94 ? 9.943 1.086 2.569 1.00 92.06 94 ARG A N 1
ATOM 769 C CA . ARG A 1 94 ? 11.233 1.639 3.024 1.00 92.06 94 ARG A CA 1
ATOM 770 C C . ARG A 1 94 ? 12.446 1.032 2.318 1.00 92.06 94 ARG A C 1
ATOM 772 O O . ARG A 1 94 ? 13.387 1.734 1.984 1.00 92.06 94 ARG A O 1
ATOM 779 N N . GLN A 1 95 ? 12.428 -0.276 2.065 1.00 92.00 95 GLN A N 1
ATOM 780 C CA . GLN A 1 95 ? 13.501 -0.923 1.304 1.00 92.00 95 GLN A CA 1
ATOM 781 C C . GLN A 1 95 ? 13.539 -0.435 -0.146 1.00 92.00 95 GLN A C 1
ATOM 783 O O . GLN A 1 95 ? 14.606 -0.128 -0.660 1.00 92.00 95 GLN A O 1
ATOM 788 N N . ALA A 1 96 ? 12.382 -0.348 -0.804 1.00 90.94 96 ALA A N 1
ATOM 789 C CA . ALA A 1 96 ? 12.287 0.146 -2.172 1.00 90.94 96 ALA A CA 1
ATOM 790 C C . ALA A 1 96 ? 12.714 1.618 -2.282 1.00 90.94 96 ALA A C 1
ATOM 792 O O . ALA A 1 96 ? 13.327 2.013 -3.270 1.00 90.94 96 ALA A O 1
ATOM 793 N N . GLU A 1 97 ? 12.405 2.406 -1.258 1.00 87.31 97 GLU A N 1
ATOM 794 C CA . GLU A 1 97 ? 12.833 3.787 -1.075 1.00 87.31 97 GLU A CA 1
ATOM 795 C C . GLU A 1 97 ? 14.361 3.913 -0.983 1.00 87.31 97 GLU A C 1
ATOM 797 O O . GLU A 1 97 ? 14.961 4.657 -1.765 1.00 87.31 97 GLU A O 1
ATOM 802 N N . ASP A 1 98 ? 14.997 3.148 -0.092 1.00 88.44 98 ASP A N 1
ATOM 803 C CA . ASP A 1 98 ? 16.455 3.122 0.069 1.00 88.44 98 ASP A CA 1
ATOM 804 C C . ASP A 1 98 ? 17.158 2.665 -1.222 1.00 88.44 98 ASP A C 1
ATOM 806 O O . ASP A 1 98 ? 18.094 3.317 -1.698 1.00 88.44 98 ASP A O 1
ATOM 810 N N . ASP A 1 99 ? 16.659 1.586 -1.833 1.00 88.81 99 ASP A N 1
ATOM 811 C CA . ASP A 1 99 ? 17.208 1.004 -3.060 1.00 88.81 99 ASP A CA 1
ATOM 812 C C . ASP A 1 99 ? 17.091 1.987 -4.242 1.00 88.81 99 ASP A C 1
ATOM 814 O O . ASP A 1 99 ? 18.015 2.132 -5.050 1.00 88.81 99 ASP A O 1
ATOM 818 N N . PHE A 1 100 ? 15.980 2.724 -4.331 1.00 87.94 100 PHE A N 1
ATOM 819 C CA . PHE A 1 100 ? 15.798 3.770 -5.335 1.00 87.94 100 PHE A CA 1
ATOM 820 C C . PHE A 1 100 ? 16.732 4.972 -5.093 1.00 87.94 100 PHE A C 1
ATOM 822 O O . PHE A 1 100 ? 17.328 5.506 -6.037 1.00 87.94 100 PHE A O 1
ATOM 829 N N . LEU A 1 101 ? 16.928 5.393 -3.841 1.00 85.44 101 LEU A N 1
ATOM 830 C CA . LEU A 1 101 ? 17.862 6.472 -3.510 1.00 85.44 101 LEU A CA 1
ATOM 831 C C . LEU A 1 101 ? 19.318 6.088 -3.823 1.00 85.44 101 LEU A C 1
ATOM 833 O O . LEU A 1 101 ? 20.103 6.924 -4.273 1.00 85.44 101 LEU A O 1
ATOM 837 N N . GLU A 1 102 ? 19.704 4.834 -3.607 1.00 86.25 102 GLU A N 1
ATOM 838 C CA . GLU A 1 102 ? 21.021 4.342 -4.009 1.00 86.25 102 GLU A CA 1
ATOM 839 C C . GLU A 1 102 ? 21.162 4.300 -5.537 1.00 86.25 102 GLU A C 1
ATOM 841 O O . GLU A 1 102 ? 22.136 4.820 -6.092 1.00 86.25 102 GLU A O 1
ATOM 846 N N . PHE A 1 103 ? 20.154 3.769 -6.230 1.00 87.12 103 PHE A N 1
ATOM 847 C CA . PHE A 1 103 ? 20.111 3.710 -7.690 1.00 87.12 103 PHE A CA 1
ATOM 848 C C . PHE A 1 103 ? 20.308 5.085 -8.336 1.00 87.12 103 PHE A C 1
ATOM 850 O O . PHE A 1 103 ? 21.096 5.244 -9.270 1.00 87.12 103 PHE A O 1
ATOM 857 N N . THR A 1 104 ? 19.642 6.108 -7.808 1.00 82.62 104 THR A N 1
ATOM 858 C CA . THR A 1 104 ? 19.718 7.470 -8.348 1.00 82.62 104 THR A CA 1
ATOM 859 C C . THR A 1 104 ? 21.069 8.152 -8.137 1.00 82.62 104 THR A C 1
ATOM 861 O O . THR A 1 104 ? 21.404 9.064 -8.902 1.00 82.62 104 THR A O 1
ATOM 864 N N . LYS A 1 105 ? 21.869 7.707 -7.160 1.00 82.44 105 LYS A N 1
ATOM 865 C CA . LYS A 1 105 ? 23.263 8.149 -6.972 1.00 82.44 105 LYS A CA 1
ATOM 866 C C . LYS A 1 105 ? 24.211 7.479 -7.966 1.00 82.44 105 LYS A C 1
ATOM 868 O O . LYS A 1 105 ? 25.157 8.114 -8.428 1.00 82.44 105 LYS A O 1
ATOM 873 N N . GLN A 1 106 ? 23.970 6.209 -8.285 1.00 81.44 106 GLN A N 1
ATOM 874 C CA . GLN A 1 106 ? 24.855 5.404 -9.132 1.00 81.44 106 GLN A CA 1
ATOM 875 C C . GLN A 1 106 ? 24.603 5.619 -10.628 1.00 81.44 106 GLN A C 1
ATOM 877 O O . GLN A 1 106 ? 25.541 5.725 -11.420 1.00 81.44 106 GLN A O 1
ATOM 882 N N . VAL A 1 107 ? 23.336 5.677 -11.029 1.00 78.56 107 VAL A N 1
ATOM 883 C CA . VAL A 1 107 ? 22.945 5.759 -12.434 1.00 78.56 107 VAL A CA 1
ATOM 884 C C . VAL A 1 107 ? 22.908 7.213 -12.880 1.00 78.56 107 VAL A C 1
ATOM 886 O O . VAL A 1 107 ? 22.287 8.053 -12.244 1.00 78.56 107 VAL A O 1
ATOM 889 N N . GLN A 1 108 ? 23.561 7.527 -14.000 1.00 75.69 108 GLN A N 1
ATOM 890 C CA . GLN A 1 108 ? 23.531 8.871 -14.601 1.00 75.69 108 GLN A CA 1
ATOM 891 C C . GLN A 1 108 ? 22.452 9.014 -15.679 1.00 75.69 108 GLN A C 1
ATOM 893 O O . GLN A 1 108 ? 22.087 10.126 -16.053 1.00 75.69 108 GLN A O 1
ATOM 898 N N . SER A 1 109 ? 21.924 7.891 -16.177 1.00 80.19 109 SER A N 1
ATOM 899 C CA . SER A 1 109 ? 20.888 7.878 -17.207 1.00 80.19 109 SER A CA 1
ATOM 900 C C . SER A 1 109 ? 19.608 8.533 -16.696 1.00 80.19 109 SER A C 1
ATOM 902 O O . SER A 1 109 ? 18.897 7.994 -15.847 1.00 80.19 109 SER A O 1
ATOM 904 N N . VAL A 1 110 ? 19.297 9.702 -17.247 1.00 77.81 110 VAL A N 1
ATOM 905 C CA . VAL A 1 110 ? 18.109 10.470 -16.876 1.00 77.81 110 VAL A CA 1
ATOM 906 C C . VAL A 1 110 ? 16.819 9.708 -17.190 1.00 77.81 110 VAL A C 1
ATOM 908 O O . VAL A 1 110 ? 15.888 9.685 -16.385 1.00 77.81 110 VAL A O 1
ATOM 911 N N . THR A 1 111 ? 16.775 9.035 -18.341 1.00 78.25 111 THR A N 1
ATOM 912 C CA . THR A 1 111 ? 15.624 8.226 -18.757 1.00 78.25 111 THR A CA 1
ATOM 913 C C . THR A 1 111 ? 15.338 7.107 -17.761 1.00 78.25 111 THR A C 1
ATOM 915 O O . THR A 1 111 ? 14.178 6.853 -17.439 1.00 78.25 111 THR A O 1
ATOM 918 N N . GLU A 1 112 ? 16.384 6.465 -17.237 1.00 83.81 112 GLU A N 1
ATOM 919 C CA . GLU A 1 112 ? 16.223 5.387 -16.265 1.00 83.81 112 GLU A CA 1
ATOM 920 C C . GLU A 1 112 ? 15.730 5.887 -14.905 1.00 83.81 112 GLU A C 1
ATOM 922 O O . GLU A 1 112 ? 14.893 5.212 -14.299 1.00 83.81 112 GLU A O 1
ATOM 927 N N . LYS A 1 113 ? 16.186 7.066 -14.452 1.00 84.81 113 LYS A N 1
ATOM 928 C CA . LYS A 1 113 ? 15.668 7.705 -13.230 1.00 84.81 113 LYS A CA 1
ATOM 929 C C . LYS A 1 113 ? 14.194 8.069 -13.374 1.00 84.81 113 LYS A C 1
ATOM 931 O O . LYS A 1 113 ? 13.388 7.666 -12.543 1.00 84.81 113 LYS A O 1
ATOM 936 N N . ARG A 1 114 ? 13.824 8.742 -14.471 1.00 83.12 114 ARG A N 1
ATOM 937 C CA . ARG A 1 114 ? 12.437 9.157 -14.737 1.00 83.12 114 ARG A CA 1
ATOM 938 C C . ARG A 1 114 ? 11.479 7.969 -14.810 1.00 83.12 114 ARG A C 1
ATOM 940 O O . ARG A 1 114 ? 10.370 8.037 -14.294 1.00 83.12 114 ARG A O 1
ATOM 947 N N . MET A 1 115 ? 11.901 6.868 -15.434 1.00 85.94 115 MET A N 1
ATOM 948 C CA . MET A 1 115 ? 11.090 5.649 -15.503 1.00 85.94 115 MET A CA 1
ATOM 949 C C . MET A 1 115 ? 10.719 5.130 -14.107 1.00 85.94 115 MET A C 1
ATOM 951 O O . MET A 1 115 ? 9.559 4.805 -13.864 1.00 85.94 115 MET A O 1
ATOM 955 N N . ARG A 1 116 ? 11.687 5.088 -13.189 1.00 88.75 116 ARG A N 1
ATOM 956 C CA . ARG A 1 116 ? 11.499 4.566 -11.829 1.00 88.75 116 ARG A CA 1
ATOM 957 C C . ARG A 1 116 ? 10.795 5.549 -10.908 1.00 88.75 116 ARG A C 1
ATOM 959 O O . ARG A 1 116 ? 9.986 5.140 -10.085 1.00 88.75 116 ARG A O 1
ATOM 966 N N . GLN A 1 117 ? 10.983 6.841 -11.132 1.00 85.62 117 GLN A N 1
ATOM 967 C CA . GLN A 1 117 ? 10.164 7.851 -10.483 1.00 85.62 117 GLN A CA 1
ATOM 968 C C . GLN A 1 117 ? 8.683 7.724 -10.868 1.00 85.62 117 GLN A C 1
ATOM 970 O O . GLN A 1 117 ? 7.826 7.702 -9.990 1.00 85.62 117 GLN A O 1
ATOM 975 N N . ASN A 1 118 ? 8.367 7.543 -12.154 1.00 88.31 118 ASN A N 1
ATOM 976 C CA . ASN A 1 118 ? 6.982 7.309 -12.576 1.00 88.31 118 ASN A CA 1
ATOM 977 C C . ASN A 1 118 ? 6.403 6.030 -11.939 1.00 88.31 118 ASN A C 1
ATOM 979 O O . ASN A 1 118 ? 5.211 5.958 -11.642 1.00 88.31 118 ASN A O 1
ATOM 983 N N . GLN A 1 119 ? 7.232 4.999 -11.725 1.00 90.81 119 GLN A N 1
ATOM 984 C CA . GLN A 1 119 ? 6.811 3.800 -10.995 1.00 90.81 119 GLN A CA 1
ATOM 985 C C . GLN A 1 119 ? 6.513 4.116 -9.525 1.00 90.81 119 GLN A C 1
ATOM 987 O O . GLN A 1 119 ? 5.504 3.638 -9.010 1.00 90.81 119 GLN A O 1
ATOM 992 N N . LEU A 1 120 ? 7.328 4.946 -8.871 1.00 89.12 120 LEU A N 1
ATOM 993 C CA . LEU A 1 120 ? 7.091 5.398 -7.501 1.00 89.12 120 LEU A CA 1
ATOM 994 C C . LEU A 1 120 ? 5.782 6.191 -7.380 1.00 89.12 120 LEU A C 1
ATOM 996 O O . LEU A 1 120 ? 4.981 5.935 -6.483 1.00 89.12 120 LEU A O 1
ATOM 1000 N N . GLU A 1 121 ? 5.515 7.096 -8.322 1.00 89.69 121 GLU A N 1
ATOM 1001 C CA . GLU A 1 121 ? 4.249 7.835 -8.404 1.00 89.69 121 GLU A CA 1
ATOM 1002 C C . GLU A 1 121 ? 3.050 6.895 -8.575 1.00 89.69 121 GLU A C 1
ATOM 1004 O O . GLU A 1 121 ? 2.023 7.060 -7.913 1.00 89.69 121 GLU A O 1
ATOM 1009 N N . LEU A 1 122 ? 3.194 5.851 -9.394 1.00 92.38 122 LEU A N 1
ATOM 1010 C CA . LEU A 1 122 ? 2.166 4.823 -9.542 1.00 92.38 122 LEU A CA 1
ATOM 1011 C C . LEU A 1 122 ? 1.954 4.021 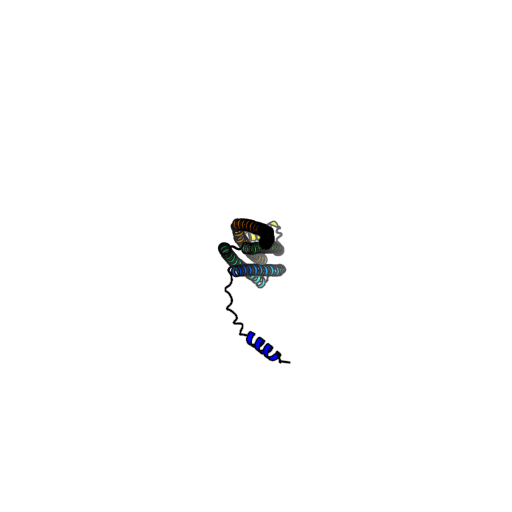-8.246 1.00 92.38 122 LEU A C 1
ATOM 1013 O O . LEU A 1 122 ? 0.820 3.665 -7.921 1.00 92.38 122 LEU A O 1
ATOM 1017 N N . LEU A 1 123 ? 3.016 3.724 -7.489 1.00 93.88 123 LEU A N 1
ATOM 1018 C CA . LEU A 1 123 ? 2.896 3.078 -6.177 1.00 93.88 123 LEU A CA 1
ATOM 1019 C C . LEU A 1 123 ? 2.148 3.976 -5.180 1.00 93.88 123 LEU A C 1
ATOM 1021 O O . LEU A 1 123 ? 1.262 3.479 -4.483 1.00 93.88 123 LEU A O 1
ATOM 1025 N N . LYS A 1 124 ? 2.422 5.288 -5.173 1.00 92.31 124 LYS A N 1
ATOM 1026 C CA . LYS A 1 124 ? 1.681 6.274 -4.364 1.00 92.31 124 LYS A CA 1
ATOM 1027 C C . LYS A 1 124 ? 0.203 6.304 -4.712 1.00 92.31 124 LYS A C 1
ATOM 1029 O O . LYS A 1 124 ? -0.633 6.242 -3.815 1.00 92.31 124 LYS A O 1
ATOM 1034 N N . ASP A 1 125 ? -0.127 6.375 -5.998 1.00 95.00 125 ASP A N 1
ATOM 1035 C CA . ASP A 1 125 ? -1.519 6.383 -6.453 1.00 95.00 125 ASP A CA 1
ATOM 1036 C C . ASP A 1 125 ? -2.251 5.094 -6.041 1.00 95.00 125 ASP A C 1
ATOM 1038 O O . ASP A 1 125 ? -3.370 5.135 -5.525 1.00 95.00 125 ASP A O 1
ATOM 1042 N N . ASN A 1 126 ? -1.593 3.940 -6.171 1.00 95.62 126 ASN A N 1
ATOM 1043 C CA . ASN A 1 126 ? -2.148 2.665 -5.718 1.00 95.62 126 ASN A CA 1
ATOM 1044 C C . ASN A 1 126 ? -2.360 2.619 -4.199 1.00 95.62 126 ASN A C 1
ATOM 1046 O O . ASN A 1 126 ? -3.378 2.092 -3.745 1.00 95.62 126 ASN A O 1
ATOM 1050 N N . LEU A 1 127 ? -1.434 3.176 -3.416 1.00 95.44 127 LEU A N 1
ATOM 1051 C CA . LEU A 1 127 ? -1.563 3.255 -1.964 1.00 95.44 127 LEU A CA 1
ATOM 1052 C C . LEU A 1 127 ? -2.679 4.223 -1.543 1.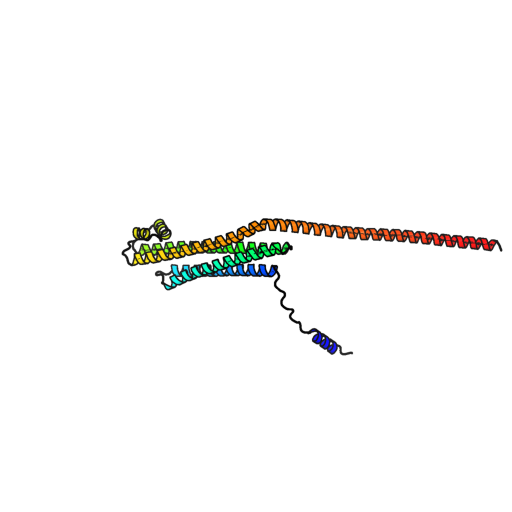00 95.44 127 LEU A C 1
ATOM 1054 O O . LEU A 1 127 ? -3.480 3.885 -0.679 1.00 95.44 127 LEU A O 1
ATOM 1058 N N . ASN A 1 128 ? -2.811 5.372 -2.206 1.00 96.00 128 ASN A N 1
ATOM 1059 C CA . ASN A 1 128 ? -3.917 6.301 -1.976 1.00 96.00 128 ASN A CA 1
ATOM 1060 C C . ASN A 1 128 ? -5.274 5.642 -2.283 1.00 96.00 128 ASN A C 1
ATOM 1062 O O . ASN A 1 128 ? -6.215 5.711 -1.493 1.00 96.00 128 ASN A O 1
ATOM 1066 N N . LYS A 1 129 ? -5.378 4.914 -3.402 1.00 96.94 129 LYS A N 1
ATOM 1067 C CA . LYS A 1 129 ? -6.572 4.116 -3.732 1.00 96.94 129 LYS A CA 1
ATOM 1068 C C . LYS A 1 129 ? -6.873 3.060 -2.668 1.00 96.94 129 LYS A C 1
ATOM 1070 O O . LYS A 1 129 ? -8.040 2.844 -2.349 1.00 96.94 129 LYS A O 1
ATOM 1075 N N . LEU A 1 130 ? -5.842 2.417 -2.119 1.00 97.19 130 LEU A N 1
ATOM 1076 C CA . LEU A 1 130 ? -5.983 1.442 -1.039 1.00 97.19 130 LEU A CA 1
ATOM 1077 C C . LEU A 1 130 ? -6.522 2.088 0.246 1.00 97.19 130 LEU A C 1
ATOM 1079 O O . LEU A 1 130 ? -7.451 1.547 0.840 1.00 97.19 130 LEU A O 1
ATOM 1083 N N . ILE A 1 131 ? -5.985 3.246 0.639 1.00 97.38 131 ILE A N 1
ATOM 1084 C CA . ILE A 1 131 ? -6.452 4.017 1.802 1.00 97.38 131 ILE A CA 1
ATOM 1085 C C . ILE A 1 131 ? -7.918 4.410 1.625 1.00 97.38 131 ILE A C 1
ATOM 1087 O O . ILE A 1 131 ? -8.728 4.172 2.516 1.00 97.38 131 ILE A O 1
ATOM 1091 N N . ASN A 1 132 ? -8.291 4.933 0.455 1.00 97.69 132 ASN A N 1
ATOM 1092 C CA . ASN A 1 132 ? -9.673 5.322 0.171 1.00 97.69 132 ASN A CA 1
ATOM 1093 C C . ASN A 1 132 ? -10.637 4.129 0.223 1.00 97.69 132 ASN A C 1
ATOM 1095 O O . ASN A 1 132 ? -11.690 4.223 0.850 1.00 97.69 132 ASN A O 1
ATOM 1099 N N . LEU A 1 133 ? -10.256 2.987 -0.360 1.00 96.25 133 LEU A N 1
ATOM 1100 C CA . LEU A 1 133 ? -11.032 1.747 -0.263 1.00 96.25 133 LEU A CA 1
ATOM 1101 C C . LEU A 1 133 ? -11.201 1.295 1.194 1.00 96.25 133 LEU A C 1
ATOM 1103 O O . LEU A 1 133 ? -12.270 0.813 1.583 1.00 96.25 133 LEU A O 1
ATOM 1107 N N . PHE A 1 134 ? -10.145 1.414 2.000 1.00 97.62 134 PHE A N 1
ATOM 1108 C CA . PHE A 1 134 ? -10.209 0.994 3.391 1.00 97.62 134 PHE A CA 1
ATOM 1109 C C . PHE A 1 134 ? -11.077 1.940 4.224 1.00 97.62 134 PHE A C 1
ATOM 1111 O O . PHE A 1 134 ? -11.915 1.474 4.991 1.00 97.62 134 PHE A O 1
ATOM 1118 N N . ASN A 1 135 ? -10.957 3.249 4.003 1.00 96.81 135 ASN A N 1
ATOM 1119 C CA . ASN A 1 135 ? -11.821 4.260 4.602 1.00 96.81 135 ASN A CA 1
ATOM 1120 C C . ASN A 1 135 ? -13.296 4.024 4.252 1.00 96.81 135 ASN A C 1
ATOM 1122 O O . ASN A 1 135 ? -14.139 4.026 5.145 1.00 96.81 135 ASN A O 1
ATOM 1126 N N . GLU A 1 136 ? -13.619 3.743 2.988 1.00 96.31 136 GLU A N 1
ATOM 1127 C CA . GLU A 1 136 ? -14.986 3.399 2.573 1.00 96.31 136 GLU A CA 1
ATOM 1128 C C . GLU A 1 136 ? -15.498 2.151 3.311 1.00 96.31 136 GLU A C 1
ATOM 1130 O O . GLU A 1 136 ? -16.600 2.153 3.861 1.00 96.31 136 GLU A O 1
ATOM 1135 N N . THR A 1 137 ? -14.672 1.103 3.379 1.00 93.81 137 THR A N 1
ATOM 1136 C CA . THR A 1 137 ? -14.999 -0.144 4.090 1.00 93.81 137 THR A CA 1
ATOM 1137 C C . THR A 1 137 ? -15.235 0.104 5.582 1.00 93.81 137 THR A C 1
ATOM 1139 O O . THR A 1 137 ? -16.186 -0.423 6.155 1.00 93.81 137 THR A O 1
ATOM 1142 N N . HIS A 1 138 ? -14.404 0.937 6.208 1.00 93.75 138 HIS A N 1
ATOM 1143 C CA . HIS A 1 138 ? -14.529 1.323 7.611 1.00 93.75 138 HIS A CA 1
ATOM 1144 C C . HIS A 1 138 ? -15.818 2.098 7.891 1.00 93.75 138 HIS A C 1
ATOM 1146 O O . HIS A 1 138 ? -16.537 1.777 8.838 1.00 93.75 138 HIS A O 1
ATOM 1152 N N . GLN A 1 139 ? -16.156 3.077 7.049 1.00 93.88 139 GLN A N 1
ATOM 1153 C CA . GLN A 1 139 ? -17.382 3.862 7.214 1.00 93.88 139 GLN A CA 1
ATOM 1154 C C . GLN A 1 139 ? -18.645 3.016 6.990 1.00 93.88 139 GLN A C 1
ATOM 1156 O O . GLN A 1 139 ? -19.584 3.109 7.786 1.00 93.88 139 GLN A O 1
ATOM 1161 N N . ASP A 1 140 ? -18.662 2.145 5.971 1.00 92.69 140 ASP A N 1
ATOM 1162 C CA . ASP A 1 140 ? -19.759 1.183 5.758 1.00 92.69 140 ASP A CA 1
ATOM 1163 C C . ASP A 1 140 ? -19.909 0.259 6.977 1.00 92.69 140 ASP A C 1
ATOM 1165 O O . ASP A 1 140 ? -21.020 0.057 7.476 1.00 92.69 140 ASP A O 1
ATOM 1169 N N . TYR A 1 141 ? -18.794 -0.236 7.526 1.00 91.38 141 TYR A N 1
ATOM 1170 C CA . TYR A 1 141 ? -18.810 -1.073 8.722 1.00 91.38 141 TYR A CA 1
ATOM 1171 C C . TYR A 1 141 ? -19.391 -0.343 9.937 1.00 91.38 141 TYR A C 1
ATOM 1173 O O . TYR A 1 141 ? -20.339 -0.841 10.550 1.00 91.38 141 TYR A O 1
ATOM 1181 N N . LYS A 1 142 ? -18.886 0.858 10.254 1.00 89.62 142 LYS A N 1
ATOM 1182 C CA . LYS A 1 142 ? -19.371 1.680 11.375 1.00 89.62 142 LYS A CA 1
ATOM 1183 C C . LYS A 1 142 ? -20.875 1.937 11.259 1.00 89.62 142 LYS A C 1
ATOM 1185 O O . LYS A 1 142 ? -21.608 1.713 12.220 1.00 89.62 142 LYS A O 1
ATOM 1190 N N . SER A 1 143 ? -21.348 2.324 10.072 1.00 89.56 143 SER A N 1
ATOM 1191 C CA . SER A 1 143 ? -22.773 2.567 9.810 1.00 89.56 143 SER A CA 1
ATOM 1192 C C . SER A 1 143 ? -23.633 1.325 10.072 1.00 89.56 143 SER A C 1
ATOM 1194 O O . SER A 1 143 ? -24.628 1.380 10.803 1.00 89.56 143 SER A O 1
ATOM 1196 N N . ARG A 1 144 ? -23.228 0.166 9.540 1.00 87.81 144 ARG A N 1
ATOM 1197 C CA . ARG A 1 144 ? -23.972 -1.091 9.714 1.00 87.81 144 ARG A CA 1
ATOM 1198 C C . ARG A 1 144 ? -23.975 -1.576 11.159 1.00 87.81 144 ARG A C 1
ATOM 1200 O O . ARG A 1 144 ? -24.999 -2.085 11.620 1.00 87.81 144 ARG A O 1
ATOM 1207 N N . VAL A 1 145 ? -22.862 -1.418 11.874 1.00 85.75 145 VAL A N 1
ATOM 1208 C CA . VAL A 1 145 ? -22.793 -1.734 13.302 1.00 85.75 145 VAL A CA 1
ATOM 1209 C C . VAL A 1 145 ? -23.775 -0.861 14.081 1.00 85.75 145 VAL A C 1
ATOM 1211 O O . VAL A 1 145 ? -24.566 -1.413 14.841 1.00 85.75 145 VAL A O 1
ATOM 1214 N N . SER A 1 146 ? -23.820 0.455 13.847 1.00 84.12 146 SER A N 1
ATOM 1215 C CA . SER A 1 146 ? -24.781 1.344 14.519 1.00 84.12 146 SER A CA 1
ATOM 1216 C C . SER A 1 146 ? -26.236 0.920 14.280 1.00 84.12 146 SER A C 1
ATOM 1218 O O . SER A 1 146 ? -27.035 0.866 15.217 1.00 84.12 146 SER A O 1
ATOM 1220 N N . VAL A 1 147 ? -26.589 0.542 13.044 1.00 84.88 147 VAL A N 1
ATOM 1221 C CA . VAL A 1 147 ? -27.930 0.020 12.716 1.00 84.88 147 VAL A CA 1
ATOM 1222 C C . VAL A 1 147 ? -28.229 -1.280 13.470 1.00 84.88 147 VAL A C 1
ATOM 1224 O O . VAL A 1 147 ? -29.339 -1.468 13.971 1.00 84.88 147 VAL A O 1
ATOM 1227 N N . ARG A 1 148 ? -27.252 -2.187 13.569 1.00 82.25 148 ARG A N 1
ATOM 1228 C CA . ARG A 1 148 ? -27.402 -3.459 14.287 1.00 82.25 148 ARG A CA 1
ATOM 1229 C C . ARG A 1 148 ? -27.570 -3.252 15.791 1.00 82.25 148 ARG A C 1
ATOM 1231 O O . ARG A 1 148 ? -28.496 -3.815 16.371 1.00 82.25 148 ARG A O 1
ATOM 1238 N N . VAL A 1 149 ? -26.702 -2.450 16.401 1.00 79.25 149 VAL A N 1
ATOM 1239 C CA . VAL A 1 149 ? -26.721 -2.150 17.840 1.00 79.25 149 VAL A CA 1
ATOM 1240 C C . VAL A 1 149 ? -28.051 -1.517 18.226 1.00 79.25 149 VAL A C 1
ATOM 1242 O O . VAL A 1 149 ? -28.678 -1.949 19.189 1.00 79.25 149 VAL A O 1
ATOM 1245 N N . ARG A 1 150 ? -28.562 -0.583 17.414 1.00 80.56 150 ARG A N 1
ATOM 1246 C CA . ARG A 1 150 ? -29.897 -0.015 17.624 1.00 80.56 150 ARG A CA 1
ATOM 1247 C C . ARG A 1 150 ? -30.987 -1.082 17.669 1.00 80.56 150 ARG A C 1
ATOM 1249 O O . ARG A 1 150 ? -31.776 -1.097 18.605 1.00 80.56 150 ARG A O 1
ATOM 1256 N N . ARG A 1 151 ? -31.026 -1.992 16.690 1.00 80.62 151 ARG A N 1
ATOM 1257 C CA . ARG A 1 151 ? -32.029 -3.075 16.653 1.00 80.62 151 ARG A CA 1
ATOM 1258 C C . ARG A 1 151 ? -31.935 -3.983 17.883 1.00 80.62 151 ARG A C 1
ATOM 1260 O O . ARG A 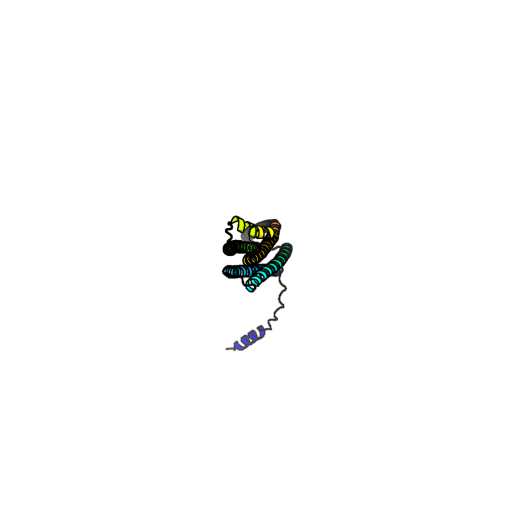1 151 ? -32.962 -4.404 18.413 1.00 80.62 151 ARG A O 1
ATOM 1267 N N . GLN A 1 152 ? -30.719 -4.274 18.348 1.00 76.00 152 GLN A N 1
ATOM 1268 C CA . GLN A 1 152 ? -30.503 -5.060 19.565 1.00 76.00 152 GLN A CA 1
ATOM 1269 C C . GLN A 1 152 ? -31.045 -4.331 20.802 1.00 76.00 152 GLN A C 1
ATOM 1271 O O . GLN A 1 152 ? -31.773 -4.939 21.580 1.00 76.00 152 GLN A O 1
ATOM 1276 N N . LEU A 1 153 ? -30.770 -3.033 20.956 1.00 74.56 153 LEU A N 1
ATOM 1277 C CA . LEU A 1 153 ? -31.223 -2.246 22.110 1.00 74.56 153 LEU A CA 1
ATOM 1278 C C . LEU A 1 153 ? -32.738 -1.978 22.097 1.00 74.56 153 LEU A C 1
ATOM 1280 O O . LEU A 1 153 ? -33.385 -2.086 23.138 1.00 74.56 153 LEU A O 1
ATOM 1284 N N . GLN A 1 154 ? -33.332 -1.779 20.917 1.00 78.69 154 GLN A N 1
ATOM 1285 C CA . GLN A 1 154 ? -34.790 -1.715 20.747 1.00 78.69 154 GLN A CA 1
ATOM 1286 C C . GLN A 1 154 ? -35.480 -3.018 21.173 1.00 78.69 154 GLN A C 1
ATOM 1288 O O . GLN A 1 154 ? -36.555 -2.987 21.765 1.00 78.69 154 GLN A O 1
ATOM 1293 N N . THR A 1 155 ? -34.844 -4.172 20.943 1.00 72.06 155 THR A N 1
ATOM 1294 C CA . THR A 1 155 ? -35.373 -5.476 21.387 1.00 72.06 155 THR A CA 1
ATOM 1295 C C . THR A 1 155 ? -35.413 -5.590 22.918 1.00 72.06 155 THR A C 1
ATOM 1297 O O . THR A 1 155 ? -36.259 -6.295 23.461 1.00 72.06 155 THR A O 1
ATOM 1300 N N . VAL A 1 156 ? -34.543 -4.863 23.628 1.00 70.00 156 VAL A N 1
ATOM 1301 C CA . VAL A 1 156 ? -34.531 -4.775 25.103 1.00 70.00 156 VAL A CA 1
ATOM 1302 C C . VAL A 1 156 ? -35.525 -3.716 25.621 1.00 70.00 156 VAL A C 1
ATOM 1304 O O . VAL A 1 156 ? -35.627 -3.493 26.824 1.00 70.00 156 VAL A O 1
ATOM 1307 N N . GLY A 1 157 ? -36.304 -3.089 24.732 1.00 69.00 157 GLY A N 1
ATOM 1308 C CA . GLY A 1 157 ? -37.314 -2.091 25.090 1.00 69.00 157 GLY A CA 1
ATOM 1309 C C . GLY A 1 157 ? -36.734 -0.703 25.353 1.00 69.00 157 GLY A C 1
ATOM 1310 O O . GLY A 1 157 ? -37.315 0.063 26.118 1.00 69.00 157 GLY A O 1
ATOM 1311 N N . GLN A 1 158 ? -35.580 -0.390 24.759 1.00 67.75 158 GLN A N 1
ATOM 1312 C CA . GLN A 1 158 ? -34.974 0.932 24.852 1.00 67.75 158 GLN A CA 1
ATOM 1313 C C . GLN A 1 158 ? -35.124 1.715 23.553 1.00 67.75 158 GLN A C 1
ATOM 1315 O O . GLN A 1 158 ? -34.554 1.345 22.525 1.00 67.75 158 GLN A O 1
ATOM 1320 N N . ASP A 1 159 ? -35.858 2.823 23.624 1.00 71.38 159 ASP A N 1
ATOM 1321 C CA . ASP A 1 159 ? -35.929 3.812 22.552 1.00 71.38 159 ASP A CA 1
ATOM 1322 C C . ASP A 1 159 ? -34.761 4.791 22.692 1.00 71.38 159 ASP A C 1
ATOM 1324 O O . ASP A 1 159 ? -34.856 5.819 23.359 1.00 71.38 159 ASP A O 1
ATOM 1328 N N . LEU A 1 160 ? -33.633 4.427 22.084 1.00 72.19 160 LEU A N 1
ATOM 1329 C CA . LEU A 1 160 ? -32.439 5.266 22.005 1.00 72.19 160 LEU A CA 1
ATOM 1330 C C . LEU A 1 160 ? -32.423 6.055 20.693 1.00 72.19 160 LEU A C 1
ATOM 1332 O O . LEU A 1 160 ? -32.766 5.529 19.628 1.00 72.19 160 LEU A O 1
ATOM 1336 N N . THR A 1 161 ? -31.996 7.313 20.774 1.00 78.31 161 THR A N 1
ATOM 1337 C CA . THR A 1 161 ? -31.808 8.183 19.605 1.00 78.31 161 THR A CA 1
ATOM 1338 C C . THR A 1 161 ? -30.537 7.820 18.831 1.00 78.31 161 THR A C 1
ATOM 1340 O O . THR A 1 161 ? -29.672 7.086 19.316 1.00 78.31 161 THR A O 1
ATOM 1343 N N . ASP A 1 162 ? -30.402 8.336 17.608 1.00 76.31 162 ASP A N 1
ATOM 1344 C CA . ASP A 1 162 ? -29.184 8.209 16.798 1.00 76.31 162 ASP A CA 1
ATOM 1345 C C . ASP A 1 162 ? -27.955 8.719 17.557 1.00 76.31 162 ASP A C 1
ATOM 1347 O O . ASP A 1 162 ? -26.897 8.086 17.540 1.00 76.31 162 ASP A O 1
ATOM 1351 N N . GLU A 1 163 ? -28.113 9.838 18.261 1.00 79.94 163 GLU A N 1
ATOM 1352 C CA . GLU A 1 163 ? -27.083 10.452 19.085 1.00 79.94 163 GLU A CA 1
ATOM 1353 C C . GLU A 1 163 ? -26.671 9.562 20.265 1.00 79.94 163 GLU A C 1
ATOM 1355 O O . GLU A 1 163 ? -25.479 9.457 20.557 1.00 79.94 163 GLU A O 1
ATOM 1360 N N . ASP A 1 164 ? -27.617 8.890 20.926 1.00 78.12 164 ASP A N 1
ATOM 1361 C CA . ASP A 1 164 ? -27.322 7.955 22.023 1.00 78.12 164 ASP A CA 1
ATOM 1362 C C . ASP A 1 164 ? -26.493 6.769 21.524 1.00 78.12 164 ASP A C 1
ATOM 1364 O O . ASP A 1 164 ? -25.423 6.478 22.061 1.00 78.12 164 ASP A O 1
ATOM 1368 N N . ILE A 1 165 ? -26.921 6.144 20.421 1.00 77.81 165 ILE A N 1
ATOM 1369 C CA . ILE A 1 165 ? -26.195 5.023 19.812 1.00 77.81 165 ILE A CA 1
ATOM 1370 C C . ILE A 1 165 ? -24.789 5.451 19.394 1.00 77.81 165 ILE A C 1
ATOM 1372 O O . ILE A 1 165 ? -23.828 4.738 19.673 1.00 77.81 165 ILE A O 1
ATOM 1376 N N . ASN A 1 166 ? -24.640 6.618 18.764 1.00 79.69 166 ASN A N 1
ATOM 1377 C CA . ASN A 1 166 ? -23.325 7.120 18.371 1.00 79.69 166 ASN A CA 1
ATOM 1378 C C . ASN A 1 166 ? -22.430 7.377 19.592 1.00 79.69 166 ASN A C 1
ATOM 1380 O O . ASN A 1 166 ? -21.266 6.983 19.576 1.00 79.69 166 ASN A O 1
ATOM 1384 N N . ARG A 1 167 ? -22.966 7.938 20.684 1.00 79.50 167 ARG A N 1
ATOM 1385 C CA . ARG A 1 167 ? -22.208 8.132 21.933 1.00 79.50 167 ARG A CA 1
ATOM 1386 C C . ARG A 1 167 ? -21.785 6.815 22.569 1.00 79.50 167 ARG A C 1
ATOM 1388 O O . ARG A 1 167 ? -20.637 6.721 23.011 1.00 79.50 167 ARG A O 1
ATOM 1395 N N . ILE A 1 168 ? -22.670 5.817 22.596 1.00 75.88 168 ILE A N 1
ATOM 1396 C CA . ILE A 1 168 ? -22.351 4.457 23.044 1.00 75.88 168 ILE A CA 1
ATOM 1397 C C . ILE A 1 168 ? -21.222 3.881 22.189 1.00 75.88 168 ILE A C 1
ATOM 1399 O O . ILE A 1 168 ? -20.248 3.372 22.733 1.00 75.88 168 ILE A O 1
ATOM 1403 N N . MET A 1 169 ? -21.328 3.998 20.865 1.00 77.31 169 MET A N 1
ATOM 1404 C CA . MET A 1 169 ? -20.361 3.458 19.909 1.00 77.31 169 MET A CA 1
ATOM 1405 C C . MET A 1 169 ? -18.998 4.155 19.962 1.00 77.31 169 MET A C 1
ATOM 1407 O O . MET A 1 169 ? -17.975 3.516 19.727 1.00 77.31 169 MET A O 1
ATOM 1411 N N . GLU A 1 170 ? -18.959 5.453 20.252 1.00 77.69 170 GLU A N 1
ATOM 1412 C CA . GLU A 1 170 ? -17.718 6.229 20.349 1.00 77.69 170 GLU A CA 1
ATOM 1413 C C . GLU A 1 170 ? -17.024 6.052 21.701 1.00 77.69 170 GLU A C 1
ATOM 1415 O O . GLU A 1 170 ? -15.796 6.039 21.761 1.00 77.69 170 GLU A O 1
ATOM 1420 N N . ASN A 1 171 ? -17.796 5.859 22.775 1.00 71.19 171 ASN A N 1
ATOM 1421 C CA . ASN A 1 171 ? -17.285 5.819 24.146 1.00 71.19 171 ASN A CA 1
ATOM 1422 C C . ASN A 1 171 ? -17.414 4.448 24.819 1.00 71.19 171 ASN A C 1
ATOM 1424 O O . ASN A 1 171 ? -17.290 4.362 26.039 1.00 71.19 171 ASN A O 1
ATOM 1428 N N . SER A 1 172 ? -17.638 3.370 24.070 1.00 61.22 172 SER A N 1
ATOM 1429 C CA . SER A 1 172 ? -17.925 2.017 24.584 1.00 61.22 172 SER A CA 1
ATOM 1430 C C . SER A 1 172 ? -16.831 1.381 25.451 1.00 61.22 172 SER A C 1
ATOM 1432 O O . SER A 1 172 ? -17.072 0.349 26.078 1.00 61.22 172 SER A O 1
ATOM 1434 N N . GLY A 1 173 ? -15.650 2.000 25.562 1.00 58.38 173 GLY A N 1
ATOM 1435 C CA . GLY A 1 173 ? -14.693 1.685 26.631 1.00 58.38 173 GLY A CA 1
ATOM 1436 C C . GLY A 1 173 ? -15.230 1.993 28.040 1.00 58.38 173 GLY A C 1
ATOM 1437 O O . GLY A 1 173 ? -14.776 1.406 29.018 1.00 58.38 173 GLY A O 1
ATOM 1438 N N . SER A 1 174 ? -16.233 2.864 28.144 1.00 63.69 174 SER A N 1
ATOM 1439 C CA . SER A 1 174 ? -16.882 3.271 29.386 1.00 63.69 174 SER A CA 1
ATOM 1440 C C . SER A 1 174 ? -18.152 2.454 29.616 1.00 63.69 174 SER A C 1
ATOM 1442 O O . SER A 1 174 ? -19.252 2.881 29.271 1.00 63.69 174 SER A O 1
ATOM 1444 N N . GLU A 1 175 ? -18.005 1.290 30.249 1.00 65.75 175 GLU A N 1
ATOM 1445 C CA . GLU A 1 175 ? -19.108 0.443 30.742 1.00 65.75 175 GLU A CA 1
ATOM 1446 C C . GLU A 1 175 ? -20.207 1.257 31.455 1.00 65.75 175 GLU A C 1
ATOM 1448 O O . GLU A 1 175 ? -21.400 1.043 31.254 1.00 65.75 175 GLU A O 1
ATOM 1453 N N . GLN A 1 176 ? -19.794 2.286 32.201 1.00 66.19 176 GLN A N 1
ATOM 1454 C CA . GLN A 1 176 ? -20.677 3.216 32.906 1.00 66.19 176 GLN A CA 1
ATOM 1455 C C . GLN A 1 176 ? -21.645 3.977 31.988 1.00 66.19 176 GLN A C 1
ATOM 1457 O O . GLN A 1 176 ? -22.783 4.212 32.381 1.00 66.19 176 GLN A O 1
ATOM 1462 N N . LEU A 1 177 ? -21.217 4.380 30.785 1.00 66.38 177 LEU A N 1
ATOM 1463 C CA . LEU A 1 177 ? -22.086 5.100 29.847 1.00 66.38 177 LEU A CA 1
ATOM 1464 C C . LEU A 1 177 ? -23.134 4.163 29.256 1.00 66.38 177 LEU A C 1
ATOM 1466 O O . LEU A 1 177 ? -24.307 4.523 29.206 1.00 66.38 177 LEU A O 1
ATOM 1470 N N . PHE A 1 178 ? -22.723 2.947 28.889 1.00 69.62 178 PHE A N 1
ATOM 1471 C CA . PHE A 1 178 ? -23.646 1.948 28.370 1.00 69.62 178 PHE A CA 1
ATOM 1472 C C . PHE A 1 178 ? -24.693 1.562 29.415 1.00 69.62 178 PHE A C 1
ATOM 1474 O O . PHE A 1 178 ? -25.876 1.599 29.114 1.00 69.62 178 PHE A O 1
ATOM 1481 N N . PHE A 1 179 ? -24.296 1.259 30.656 1.00 69.94 179 PHE A N 1
ATOM 1482 C CA . PHE A 1 179 ? -25.244 0.863 31.708 1.00 69.94 179 PHE A CA 1
ATOM 1483 C C . PHE A 1 179 ? -26.090 2.004 32.275 1.00 69.94 179 PHE A C 1
ATOM 1485 O O . PHE A 1 179 ? -27.083 1.755 32.957 1.00 69.94 179 PHE A O 1
ATOM 1492 N N . ARG A 1 180 ? -25.718 3.260 32.011 1.00 66.88 180 ARG A N 1
ATOM 1493 C CA . ARG A 1 180 ? -26.595 4.402 32.286 1.00 66.88 180 ARG A CA 1
ATOM 1494 C C . ARG A 1 180 ? -27.776 4.428 31.322 1.00 66.88 180 ARG A C 1
ATOM 1496 O O . ARG A 1 180 ? -28.866 4.832 31.710 1.00 66.88 180 ARG A O 1
ATOM 1503 N N . GLU A 1 181 ? -27.535 4.042 30.075 1.00 65.50 181 GLU A N 1
ATOM 1504 C CA . GLU A 1 181 ? -28.541 4.063 29.017 1.00 65.50 181 GLU A CA 1
ATOM 1505 C C . GLU A 1 181 ? -29.319 2.741 29.005 1.00 65.50 181 GLU A C 1
ATOM 1507 O O . GLU A 1 181 ? -30.544 2.777 29.012 1.00 65.50 181 GLU A O 1
ATOM 1512 N N . VAL A 1 182 ? -28.634 1.602 29.163 1.00 66.88 182 VAL A N 1
ATOM 1513 C CA . VAL A 1 182 ? -29.153 0.228 29.092 1.00 66.88 182 VAL A CA 1
ATOM 1514 C C . VAL A 1 182 ? -29.300 -0.420 30.464 1.00 66.88 182 VAL A C 1
ATOM 1516 O O . VAL A 1 182 ? -28.354 -0.416 31.240 1.00 66.88 182 VAL A O 1
ATOM 1519 N N . ASN A 1 183 ? -30.449 -1.050 30.759 1.00 68.56 183 ASN A N 1
ATOM 1520 C CA . ASN A 1 183 ? -30.633 -1.788 32.018 1.00 68.56 183 ASN A CA 1
ATOM 1521 C C . ASN A 1 183 ? -29.622 -2.960 32.127 1.00 68.56 183 ASN A C 1
ATOM 1523 O O . ASN A 1 183 ? -29.787 -3.965 31.418 1.00 68.56 183 ASN A O 1
ATOM 1527 N N . PRO A 1 184 ? -28.624 -2.878 33.033 1.00 64.44 184 PRO A N 1
ATOM 1528 C CA . PRO A 1 184 ? -27.514 -3.831 33.107 1.00 64.44 184 PRO A CA 1
ATOM 1529 C C . PRO A 1 184 ? -27.941 -5.238 33.535 1.00 64.44 184 PRO A C 1
ATOM 1531 O O . PRO A 1 184 ? -27.243 -6.208 33.261 1.00 64.44 184 PRO A O 1
ATOM 1534 N N . LEU A 1 185 ? -29.082 -5.375 34.218 1.00 63.88 185 LEU A N 1
ATOM 1535 C CA . LEU A 1 185 ? -29.481 -6.635 34.857 1.00 63.88 185 LEU A CA 1
ATOM 1536 C C . LEU A 1 185 ? -30.172 -7.622 33.906 1.00 63.88 185 LEU A C 1
ATOM 1538 O O . LEU A 1 185 ? -30.450 -8.757 34.291 1.00 63.88 185 LEU A O 1
ATOM 1542 N N . SER A 1 186 ? -30.474 -7.211 32.673 1.00 71.12 186 SER A N 1
ATOM 1543 C CA . SER A 1 186 ? -31.079 -8.105 31.685 1.00 71.12 186 SER A CA 1
ATOM 1544 C C . SER A 1 186 ? -30.003 -8.917 30.957 1.00 71.12 186 SER A C 1
ATOM 1546 O O . SER A 1 186 ? -29.019 -8.364 30.470 1.00 71.12 186 SER A O 1
ATOM 1548 N N . VAL A 1 187 ? -30.209 -10.233 30.819 1.00 73.38 187 VAL A N 1
ATOM 1549 C CA . VAL A 1 187 ? -29.309 -11.116 30.041 1.00 73.38 187 VAL A CA 1
ATOM 1550 C C . VAL A 1 187 ? -29.122 -10.588 28.612 1.00 73.38 187 VAL A C 1
ATOM 1552 O O . VAL A 1 187 ? -28.023 -10.627 28.063 1.00 73.38 187 VAL A O 1
ATOM 1555 N N . SER A 1 188 ? -30.185 -10.035 28.023 1.00 72.75 188 SER A N 1
ATOM 1556 C CA . SER A 1 188 ? -30.156 -9.404 26.704 1.00 72.75 188 SER A CA 1
ATOM 1557 C C . SER A 1 188 ? -29.331 -8.114 26.667 1.00 72.75 188 SER A C 1
ATOM 1559 O O . SER A 1 188 ? -28.606 -7.895 25.701 1.00 72.75 188 SER A O 1
ATOM 1561 N N . GLY A 1 189 ? -29.409 -7.277 27.707 1.00 73.56 189 GLY A N 1
ATOM 1562 C CA . GLY A 1 189 ? -28.621 -6.048 27.822 1.00 73.56 189 GLY A CA 1
ATOM 1563 C C . GLY A 1 189 ? -27.127 -6.334 27.948 1.00 73.56 189 GLY A C 1
ATOM 1564 O O . GLY A 1 189 ? -26.330 -5.712 27.251 1.00 73.56 189 GLY A O 1
ATOM 1565 N N . GLN A 1 190 ? -26.751 -7.338 28.748 1.00 75.94 190 GLN A N 1
ATOM 1566 C CA . GLN A 1 190 ? -25.356 -7.767 28.868 1.00 75.94 190 GLN A CA 1
ATOM 1567 C C . GLN A 1 190 ? -24.810 -8.327 27.546 1.00 75.94 190 GLN A C 1
ATOM 1569 O O . GLN A 1 190 ? -23.713 -7.969 27.125 1.00 75.94 190 GLN A O 1
ATOM 1574 N N . ALA A 1 191 ? -25.593 -9.152 26.844 1.00 75.31 191 ALA A N 1
ATOM 1575 C CA . ALA A 1 191 ? -25.199 -9.671 25.534 1.00 75.31 191 ALA A CA 1
ATOM 1576 C C . ALA A 1 191 ? -25.033 -8.552 24.486 1.00 75.31 191 ALA A C 1
ATOM 1578 O O . ALA A 1 191 ? -24.112 -8.603 23.667 1.00 75.31 191 ALA A O 1
ATOM 1579 N N . ALA A 1 192 ? -25.897 -7.530 24.523 1.00 75.62 192 ALA A N 1
ATOM 1580 C CA . ALA A 1 192 ? -25.773 -6.349 23.671 1.00 75.62 192 ALA A CA 1
ATOM 1581 C C . ALA A 1 192 ? -24.517 -5.533 24.017 1.00 75.62 192 ALA A C 1
ATOM 1583 O O . ALA A 1 192 ? -23.789 -5.131 23.110 1.00 75.62 192 ALA A O 1
ATOM 1584 N N . TYR A 1 193 ? -24.218 -5.346 25.308 1.00 78.44 193 TYR A N 1
ATOM 1585 C CA . TYR A 1 193 ? -23.003 -4.663 25.757 1.00 78.44 193 TYR A CA 1
ATOM 1586 C C . TYR A 1 193 ? -21.736 -5.341 25.230 1.00 78.44 193 TYR A C 1
ATOM 1588 O O . TYR A 1 193 ? -20.856 -4.684 24.673 1.00 78.44 193 TYR A O 1
ATOM 1596 N N . GLU A 1 194 ? -21.646 -6.664 25.375 1.00 79.25 194 GLU A N 1
ATOM 1597 C CA . GLU A 1 194 ? -20.491 -7.437 24.917 1.00 79.25 194 GLU A CA 1
ATOM 1598 C C . GLU A 1 194 ? -20.306 -7.362 23.398 1.00 79.25 194 GLU A C 1
ATOM 1600 O O . GLU A 1 194 ? -19.172 -7.254 22.922 1.00 79.25 194 GLU A O 1
ATOM 1605 N N . ASP A 1 195 ? -21.399 -7.384 22.624 1.00 78.12 195 ASP A N 1
ATOM 1606 C CA . ASP A 1 195 ? -21.327 -7.197 21.172 1.00 78.12 195 ASP A CA 1
ATOM 1607 C C . ASP A 1 195 ? -20.833 -5.783 20.840 1.00 78.12 195 ASP A C 1
ATOM 1609 O O . ASP A 1 195 ? -19.849 -5.654 20.116 1.00 78.12 195 ASP A O 1
ATOM 1613 N N . VAL A 1 196 ? -21.413 -4.735 21.438 1.00 80.81 196 VAL A N 1
ATOM 1614 C CA . VAL A 1 196 ? -20.990 -3.332 21.245 1.00 80.81 196 VAL A CA 1
ATOM 1615 C C . VAL A 1 196 ? -19.511 -3.136 21.566 1.00 80.81 196 VAL A C 1
ATOM 1617 O O . VAL A 1 196 ? -18.761 -2.615 20.737 1.00 80.81 196 VAL A O 1
ATOM 1620 N N . LYS A 1 197 ? -19.066 -3.590 22.742 1.00 82.31 197 LYS A N 1
ATOM 1621 C CA . LYS A 1 197 ? -17.671 -3.478 23.183 1.00 82.31 197 LYS A CA 1
ATOM 1622 C C . LYS A 1 197 ? -16.721 -4.136 22.187 1.00 82.31 197 LYS A C 1
ATOM 1624 O O . LYS A 1 197 ? -15.679 -3.567 21.861 1.00 82.31 197 LYS A O 1
ATOM 1629 N N . LYS A 1 198 ? -17.086 -5.312 21.672 1.00 83.12 198 LYS A N 1
ATOM 1630 C CA . LYS A 1 198 ? -16.283 -6.010 20.666 1.00 83.12 198 LYS A CA 1
ATOM 1631 C C . LYS A 1 198 ? -16.237 -5.249 19.341 1.00 83.12 198 LYS A C 1
ATOM 1633 O O . LYS A 1 198 ? -15.149 -5.048 18.807 1.00 83.12 198 LYS A O 1
ATOM 1638 N N . ARG A 1 199 ? -17.381 -4.776 18.831 1.00 84.88 199 ARG A N 1
ATOM 1639 C CA . ARG A 1 199 ? -17.417 -4.002 17.575 1.00 84.88 199 ARG A CA 1
ATOM 1640 C C . ARG A 1 199 ? -16.621 -2.716 17.670 1.00 84.88 199 ARG A C 1
ATOM 1642 O O . ARG A 1 199 ? -15.967 -2.346 16.704 1.00 84.88 199 ARG A O 1
ATOM 1649 N N . HIS A 1 200 ? -16.635 -2.061 18.823 1.00 85.00 200 HIS A N 1
ATOM 1650 C CA . HIS A 1 200 ? -15.794 -0.898 19.053 1.00 85.00 200 HIS A CA 1
ATOM 1651 C C . HIS A 1 200 ? -14.303 -1.228 18.956 1.00 85.00 200 HIS A C 1
ATOM 1653 O O . HIS A 1 200 ? -13.566 -0.490 18.310 1.00 85.00 200 HIS A O 1
ATOM 1659 N N . GLY A 1 201 ? -13.865 -2.342 19.554 1.00 88.31 201 GLY A N 1
ATOM 1660 C CA . GLY A 1 201 ? -12.487 -2.819 19.417 1.00 88.31 201 GLY A CA 1
ATOM 1661 C C . GLY A 1 201 ? -12.104 -3.052 17.955 1.00 88.31 201 GLY A C 1
ATOM 1662 O O . GLY A 1 201 ? -11.089 -2.540 17.497 1.00 88.31 201 GLY A O 1
ATOM 1663 N N . GLU A 1 202 ? -12.971 -3.724 17.196 1.00 88.44 202 GLU A N 1
ATOM 1664 C CA . GLU A 1 202 ? -12.764 -3.944 15.761 1.00 88.44 202 GLU A CA 1
ATOM 1665 C C . GLU A 1 202 ? -12.688 -2.617 14.987 1.00 88.44 202 GLU A C 1
ATOM 1667 O O . GLU A 1 202 ? -11.752 -2.422 14.221 1.00 88.44 202 GLU A O 1
ATOM 1672 N N . ILE A 1 203 ? -13.612 -1.674 15.221 1.00 90.38 203 ILE A N 1
ATOM 1673 C CA . ILE A 1 203 ? -13.602 -0.326 14.617 1.00 90.38 203 ILE A CA 1
ATOM 1674 C C . ILE A 1 203 ? -12.282 0.391 14.925 1.00 90.38 203 ILE A C 1
ATOM 1676 O O . ILE A 1 203 ? -11.669 0.954 14.021 1.00 90.38 203 ILE A O 1
ATOM 1680 N N . LYS A 1 204 ? -11.806 0.334 16.172 1.00 91.00 204 LYS A N 1
ATOM 1681 C CA . LYS A 1 204 ? -10.526 0.932 16.571 1.00 91.00 204 LYS A CA 1
ATOM 1682 C C . LYS A 1 204 ? -9.335 0.285 15.872 1.00 91.00 204 LYS A C 1
ATOM 1684 O O . LYS A 1 204 ? -8.419 0.987 15.452 1.00 91.00 204 LYS A O 1
ATOM 1689 N N . ASP A 1 205 ? -9.342 -1.032 15.707 1.00 92.25 205 ASP A N 1
ATOM 1690 C CA . ASP A 1 205 ? -8.279 -1.724 14.983 1.00 92.25 205 ASP A CA 1
ATOM 1691 C C . ASP A 1 205 ? -8.268 -1.377 13.486 1.00 92.25 205 ASP A C 1
ATOM 1693 O O . ASP A 1 205 ? -7.191 -1.259 12.897 1.00 92.25 205 ASP A O 1
ATOM 1697 N N . LEU A 1 206 ? -9.437 -1.163 12.869 1.00 93.81 206 LEU A N 1
ATOM 1698 C CA . LEU A 1 206 ? -9.519 -0.651 11.496 1.00 93.81 206 LEU A CA 1
ATOM 1699 C C . LEU A 1 206 ? -8.930 0.759 11.392 1.00 93.81 206 LEU A C 1
ATOM 1701 O O . LEU A 1 206 ? -8.098 0.988 10.517 1.00 93.81 206 LEU A O 1
ATOM 1705 N N . GLU A 1 207 ? -9.289 1.667 12.306 1.00 93.94 207 GLU A N 1
ATOM 1706 C CA . GLU A 1 207 ? -8.731 3.029 12.371 1.00 93.94 207 GLU A CA 1
ATOM 1707 C C . GLU A 1 207 ? -7.202 3.002 12.483 1.00 93.94 207 GLU A C 1
ATOM 1709 O O . GLU A 1 207 ? -6.511 3.686 11.731 1.00 93.94 207 GLU A O 1
ATOM 1714 N N . ASN A 1 208 ? -6.661 2.152 13.359 1.00 95.06 208 ASN A N 1
ATOM 1715 C CA . ASN A 1 208 ? -5.215 1.996 13.525 1.00 95.06 208 ASN A CA 1
ATOM 1716 C C . ASN A 1 208 ? -4.533 1.467 12.253 1.00 95.06 208 ASN A C 1
ATOM 1718 O O . ASN A 1 208 ? -3.437 1.905 11.900 1.00 95.06 208 ASN A O 1
ATOM 1722 N N . ASN A 1 209 ? -5.161 0.518 11.554 1.00 95.19 209 ASN A N 1
ATOM 1723 C CA . ASN A 1 209 ? -4.616 -0.017 10.309 1.00 95.19 209 ASN A CA 1
ATOM 1724 C C . ASN A 1 209 ? -4.672 1.009 9.165 1.00 95.19 209 ASN A C 1
ATOM 1726 O O . ASN A 1 209 ? -3.758 1.034 8.341 1.00 95.19 209 ASN A O 1
ATOM 1730 N N . ILE A 1 210 ? -5.710 1.850 9.119 1.00 96.56 210 ILE A N 1
ATOM 1731 C CA . ILE A 1 210 ? -5.822 2.968 8.171 1.00 96.56 210 ILE A CA 1
ATOM 1732 C C . ILE A 1 210 ? -4.729 3.997 8.450 1.00 96.56 210 ILE A C 1
ATOM 1734 O O . ILE A 1 210 ? -3.973 4.321 7.538 1.00 96.56 210 ILE A O 1
ATOM 1738 N N . ALA A 1 211 ? -4.568 4.419 9.707 1.00 96.94 211 ALA A N 1
ATOM 1739 C CA . ALA A 1 211 ? -3.509 5.344 10.107 1.00 96.94 211 ALA A CA 1
ATOM 1740 C C . ALA A 1 211 ? -2.118 4.808 9.730 1.00 96.94 211 ALA A C 1
ATOM 1742 O O . ALA A 1 211 ? -1.272 5.543 9.233 1.00 96.94 211 ALA A O 1
ATOM 1743 N N . MET A 1 212 ? -1.889 3.496 9.869 1.00 96.06 212 MET A N 1
ATOM 1744 C CA . MET A 1 212 ? -0.635 2.884 9.428 1.00 96.06 212 MET A CA 1
ATOM 1745 C C . MET A 1 212 ? -0.432 2.975 7.907 1.00 96.06 212 MET A C 1
ATOM 1747 O O . MET A 1 212 ? 0.697 3.177 7.470 1.00 96.06 212 MET A O 1
ATOM 1751 N N . LEU A 1 213 ? -1.480 2.828 7.088 1.00 96.88 213 LEU A N 1
ATOM 1752 C CA . LEU A 1 213 ? -1.365 3.037 5.638 1.00 96.88 213 LEU A CA 1
ATOM 1753 C C . LEU A 1 213 ? -1.113 4.506 5.291 1.00 96.88 213 LEU A C 1
ATOM 1755 O O . LEU A 1 213 ? -0.320 4.775 4.392 1.00 96.88 213 LEU A O 1
ATOM 1759 N N . GLU A 1 214 ? -1.749 5.437 6.000 1.00 96.62 214 GLU A N 1
ATOM 1760 C CA . GLU A 1 21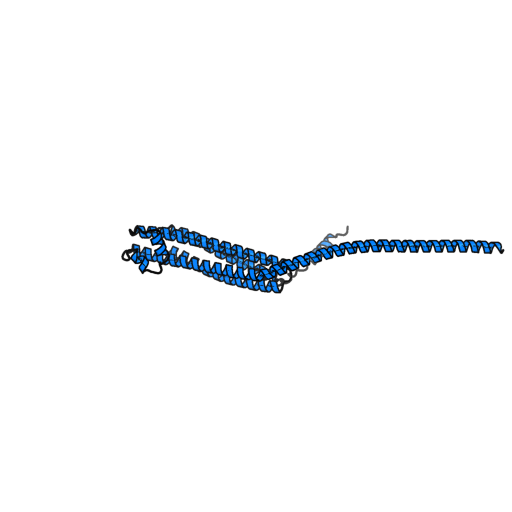4 ? -1.506 6.875 5.847 1.00 96.62 214 GLU A CA 1
ATOM 1761 C C . GLU A 1 214 ? -0.055 7.228 6.187 1.00 96.62 214 GLU A C 1
ATOM 1763 O O . GLU A 1 214 ? 0.592 7.944 5.429 1.00 96.62 214 GLU A O 1
ATOM 1768 N N . GLU A 1 215 ? 0.510 6.650 7.250 1.00 96.00 215 GLU A N 1
ATOM 1769 C CA . GLU A 1 215 ? 1.935 6.791 7.562 1.00 96.00 215 GLU A CA 1
ATOM 1770 C C . GLU A 1 215 ? 2.830 6.252 6.439 1.00 96.00 215 GLU A C 1
ATOM 1772 O O . GLU A 1 215 ? 3.812 6.896 6.088 1.00 96.00 215 GLU A O 1
ATOM 1777 N N . ILE A 1 216 ? 2.497 5.103 5.839 1.00 95.31 216 ILE A N 1
ATOM 1778 C CA . ILE A 1 216 ? 3.256 4.564 4.693 1.00 95.31 216 ILE A CA 1
ATOM 1779 C C . ILE A 1 216 ? 3.143 5.500 3.482 1.00 95.31 216 ILE A C 1
ATOM 1781 O O . ILE A 1 216 ? 4.101 5.668 2.732 1.00 95.31 216 ILE A O 1
ATOM 1785 N N . PHE A 1 217 ? 1.980 6.117 3.276 1.00 94.69 217 PHE A N 1
ATOM 1786 C CA . PHE A 1 217 ? 1.788 7.081 2.197 1.00 94.69 217 PHE A CA 1
ATOM 1787 C C . PHE A 1 217 ? 2.623 8.341 2.417 1.00 94.69 217 PHE A C 1
ATOM 1789 O O . PHE A 1 217 ? 3.226 8.841 1.468 1.00 94.69 217 PHE A O 1
ATOM 1796 N N . LEU A 1 218 ? 2.706 8.816 3.661 1.00 92.19 218 LEU A N 1
ATOM 1797 C CA . LEU A 1 218 ? 3.576 9.924 4.033 1.00 92.19 218 LEU A CA 1
ATOM 1798 C C . LEU A 1 218 ? 5.055 9.563 3.869 1.00 92.19 218 LEU A C 1
ATOM 1800 O O . LEU A 1 218 ? 5.777 10.380 3.301 1.00 92.19 218 LEU A O 1
ATOM 1804 N N . ASP A 1 219 ? 5.490 8.368 4.290 1.00 88.50 219 ASP A N 1
ATOM 1805 C CA . ASP A 1 219 ? 6.861 7.865 4.076 1.00 88.50 219 ASP A CA 1
ATOM 1806 C C . ASP A 1 219 ? 7.226 8.009 2.568 1.00 88.50 219 ASP A C 1
ATOM 1808 O O . ASP A 1 219 ? 8.205 8.673 2.208 1.00 88.50 219 ASP A O 1
ATOM 1812 N N . LEU A 1 220 ? 6.320 7.575 1.679 1.00 87.81 220 LEU A N 1
ATOM 1813 C CA . LEU A 1 220 ? 6.495 7.632 0.221 1.00 87.81 220 LEU A CA 1
ATOM 1814 C C . LEU A 1 220 ? 6.402 9.050 -0.375 1.00 87.81 220 LEU A C 1
ATOM 1816 O O . LEU A 1 220 ? 7.029 9.363 -1.397 1.00 87.81 220 LEU A O 1
ATOM 1820 N N . GLN A 1 221 ? 5.601 9.926 0.235 1.00 85.19 221 GLN A N 1
ATOM 1821 C CA . GLN A 1 221 ? 5.469 11.319 -0.186 1.00 85.19 221 GLN A CA 1
ATOM 1822 C C . GLN A 1 221 ? 6.749 12.113 0.092 1.00 85.19 221 GLN A C 1
ATOM 1824 O O . GLN A 1 221 ? 7.231 12.785 -0.821 1.00 85.19 221 GLN A O 1
ATOM 1829 N N . HIS A 1 222 ? 7.327 11.984 1.290 1.00 80.06 222 HIS A N 1
ATOM 1830 C CA . HIS A 1 222 ? 8.554 12.695 1.670 1.00 80.06 222 HIS A CA 1
ATOM 1831 C C . HIS A 1 222 ? 9.709 12.382 0.711 1.00 80.06 222 HIS A C 1
ATOM 1833 O O . HIS A 1 222 ? 10.489 13.266 0.355 1.00 80.06 222 HIS A O 1
ATOM 1839 N N . LEU A 1 223 ? 9.796 11.143 0.220 1.00 71.56 223 LEU A N 1
ATOM 1840 C CA . LEU A 1 223 ? 10.831 10.782 -0.745 1.00 71.56 223 LEU A CA 1
ATOM 1841 C C . LEU A 1 223 ? 10.595 11.407 -2.120 1.00 71.56 223 LEU A C 1
ATOM 1843 O O . LEU A 1 223 ? 11.561 11.720 -2.808 1.00 71.56 223 LEU A O 1
ATOM 1847 N N . THR A 1 224 ? 9.341 11.615 -2.531 1.00 72.06 224 THR A N 1
ATOM 1848 C CA . THR A 1 224 ? 9.049 12.331 -3.787 1.00 72.06 224 THR A CA 1
ATOM 1849 C C . THR A 1 224 ? 9.483 13.791 -3.691 1.00 72.06 224 THR A C 1
ATOM 1851 O O . THR A 1 224 ? 10.037 14.323 -4.642 1.00 72.06 224 THR A O 1
ATOM 1854 N N . GLU A 1 225 ? 9.280 14.425 -2.536 1.00 69.81 225 GLU A N 1
ATOM 1855 C CA . GLU A 1 225 ? 9.702 15.810 -2.300 1.00 69.81 225 GLU A CA 1
ATOM 1856 C C . GLU A 1 225 ? 11.232 15.933 -2.335 1.00 69.81 225 GLU A C 1
ATOM 1858 O O . GLU A 1 225 ? 11.764 16.785 -3.041 1.00 69.81 225 GLU A O 1
ATOM 1863 N N . ALA A 1 226 ? 11.953 15.006 -1.692 1.00 63.50 226 ALA A N 1
ATOM 1864 C CA . ALA A 1 226 ? 13.413 14.927 -1.805 1.00 63.50 226 ALA A CA 1
ATOM 1865 C C . ALA A 1 226 ? 13.892 14.638 -3.245 1.00 63.50 226 ALA A C 1
ATOM 1867 O O . ALA A 1 226 ? 15.018 14.972 -3.615 1.00 63.50 226 ALA A O 1
ATOM 1868 N N . GLN A 1 227 ? 13.048 14.012 -4.069 1.00 65.50 227 GLN A N 1
ATOM 1869 C CA . GLN A 1 227 ? 13.321 13.760 -5.481 1.00 65.50 227 GLN A CA 1
ATOM 1870 C C . GLN A 1 227 ? 12.945 14.919 -6.400 1.00 65.50 227 GLN A C 1
ATOM 1872 O O . GLN A 1 227 ? 13.423 14.915 -7.526 1.00 65.50 227 GLN A O 1
ATOM 1877 N N . ASP A 1 228 ? 12.153 15.906 -5.987 1.00 64.62 228 ASP A N 1
ATOM 1878 C CA . ASP A 1 228 ? 11.801 17.041 -6.856 1.00 64.62 228 ASP A CA 1
ATOM 1879 C C . ASP A 1 228 ? 13.059 17.845 -7.253 1.00 64.62 228 ASP A C 1
ATOM 1881 O O . ASP A 1 228 ? 13.240 18.260 -8.403 1.00 64.62 228 ASP A O 1
ATOM 1885 N N . GLU A 1 229 ? 14.041 17.914 -6.346 1.00 65.88 229 GLU A N 1
ATOM 1886 C CA . GLU A 1 229 ? 15.390 18.408 -6.654 1.00 65.88 229 GLU A CA 1
ATOM 1887 C C . GLU A 1 229 ? 16.096 17.542 -7.716 1.00 65.88 229 GLU A C 1
ATOM 1889 O O . GLU A 1 229 ? 16.811 18.039 -8.591 1.00 65.88 229 GLU A O 1
ATOM 1894 N N . MET A 1 230 ? 15.882 16.227 -7.685 1.00 64.88 230 MET A N 1
ATOM 1895 C CA . MET A 1 230 ? 16.420 15.293 -8.672 1.00 64.88 230 MET A CA 1
ATOM 1896 C C . MET A 1 230 ? 15.704 15.389 -10.022 1.00 64.88 230 MET A C 1
ATOM 1898 O O . MET A 1 230 ? 16.389 15.333 -11.042 1.00 64.88 230 MET A O 1
ATOM 1902 N N . VAL A 1 231 ? 14.379 15.574 -10.049 1.00 62.78 231 VAL A N 1
ATOM 1903 C CA . VAL A 1 231 ? 13.585 15.853 -11.260 1.00 62.78 231 VAL A CA 1
ATOM 1904 C C . VAL A 1 231 ? 14.103 17.096 -11.940 1.00 62.78 231 VAL A C 1
ATOM 1906 O O . VAL A 1 231 ? 14.387 17.069 -13.129 1.00 62.78 231 VAL A O 1
ATOM 1909 N N . THR A 1 232 ? 14.313 18.158 -11.169 1.00 67.12 232 THR A N 1
ATOM 1910 C CA . THR A 1 232 ? 14.846 19.411 -11.696 1.00 67.12 232 THR A CA 1
ATOM 1911 C C . THR A 1 232 ? 16.211 19.177 -12.351 1.00 67.12 232 THR A C 1
ATOM 1913 O O . THR A 1 232 ? 16.474 19.636 -13.461 1.00 67.12 232 THR A O 1
ATOM 1916 N N . ASN A 1 233 ? 17.075 18.372 -11.723 1.00 67.50 233 ASN A N 1
ATOM 1917 C CA . ASN A 1 233 ? 18.361 17.984 -12.307 1.00 67.50 233 ASN A CA 1
ATOM 1918 C C . ASN A 1 233 ? 18.217 17.084 -13.551 1.00 67.50 233 ASN A C 1
ATOM 1920 O O . ASN A 1 233 ? 19.025 17.173 -14.477 1.00 67.50 233 ASN A O 1
ATOM 1924 N N . ILE A 1 234 ? 17.211 16.212 -13.586 1.00 65.12 234 ILE A N 1
ATOM 1925 C CA . ILE A 1 234 ? 16.846 15.362 -14.727 1.00 65.12 234 ILE A CA 1
ATOM 1926 C C . ILE A 1 234 ? 16.395 16.229 -15.905 1.00 65.12 234 ILE A C 1
ATOM 1928 O O . ILE A 1 234 ? 16.931 16.071 -17.002 1.00 65.12 234 ILE A O 1
ATOM 1932 N N . ASP A 1 235 ? 15.470 17.155 -15.679 1.00 67.75 235 ASP A N 1
ATOM 1933 C CA . ASP A 1 235 ? 14.932 18.050 -16.698 1.00 67.75 235 ASP A CA 1
ATOM 1934 C C . ASP A 1 235 ? 16.038 18.935 -17.274 1.00 67.75 235 ASP A C 1
ATOM 1936 O O . ASP A 1 235 ? 16.209 18.970 -18.494 1.00 67.75 235 ASP A O 1
ATOM 1940 N N . ASN A 1 236 ? 16.894 19.501 -16.417 1.00 71.81 236 ASN A N 1
ATOM 1941 C CA . ASN A 1 236 ? 18.073 20.256 -16.845 1.00 71.81 236 ASN A CA 1
ATOM 1942 C C . ASN A 1 236 ? 19.030 19.399 -17.692 1.00 71.81 236 ASN A C 1
ATOM 1944 O O . ASN A 1 236 ? 19.513 19.835 -18.736 1.00 71.81 236 ASN A O 1
ATOM 1948 N N . ASN A 1 237 ? 19.316 18.158 -17.285 1.00 71.62 237 ASN A N 1
ATOM 1949 C CA . ASN A 1 237 ? 20.210 17.273 -18.038 1.00 71.62 237 ASN A CA 1
ATOM 1950 C C . ASN A 1 237 ? 19.608 16.811 -19.374 1.00 71.62 237 ASN A C 1
ATOM 1952 O O . ASN A 1 237 ? 20.342 16.663 -20.352 1.00 71.62 237 ASN A O 1
ATOM 1956 N N . VAL A 1 238 ? 18.293 16.587 -19.442 1.00 71.12 238 VAL A N 1
ATOM 1957 C CA . VAL A 1 238 ? 17.583 16.261 -20.691 1.00 71.12 238 VAL A CA 1
ATOM 1958 C C . VAL A 1 238 ? 17.553 17.456 -21.624 1.00 71.12 238 VAL A C 1
ATOM 1960 O O . VAL A 1 238 ? 17.800 17.285 -22.817 1.00 71.12 238 VAL A O 1
ATOM 1963 N N . GLU A 1 239 ? 17.295 18.652 -21.103 1.00 75.06 239 GLU A N 1
ATOM 1964 C CA . GLU A 1 239 ? 17.342 19.888 -21.875 1.00 75.06 239 GLU A CA 1
ATOM 1965 C C . GLU A 1 239 ? 18.746 20.117 -22.447 1.00 75.06 239 GLU A C 1
ATOM 1967 O O . GLU A 1 239 ? 18.895 20.265 -23.663 1.00 75.06 239 GLU A O 1
ATOM 1972 N N . ASN A 1 240 ? 19.783 19.983 -21.615 1.00 75.75 240 ASN A N 1
ATOM 1973 C CA . ASN A 1 240 ? 21.183 20.067 -22.036 1.00 75.75 240 ASN A CA 1
ATOM 1974 C C . ASN A 1 240 ? 21.554 18.975 -23.054 1.00 75.75 240 ASN A C 1
ATOM 1976 O O . ASN A 1 240 ? 22.276 19.228 -24.019 1.00 75.75 240 ASN A O 1
ATOM 1980 N N . GLY A 1 241 ? 21.076 17.742 -22.870 1.00 75.50 241 GLY A N 1
ATOM 1981 C CA . GLY A 1 241 ? 21.301 16.637 -23.805 1.00 75.50 241 GLY A CA 1
ATOM 1982 C C . GLY A 1 241 ? 20.615 16.869 -25.153 1.00 75.50 241 GLY A C 1
ATOM 1983 O O . GLY A 1 241 ? 21.210 16.643 -26.208 1.00 75.50 241 GLY A O 1
ATOM 1984 N N . LEU A 1 242 ? 19.383 17.382 -25.140 1.00 78.88 242 LEU A N 1
ATOM 1985 C CA . LEU A 1 242 ? 18.657 17.788 -26.340 1.00 78.88 242 LEU A CA 1
ATOM 1986 C C . LEU A 1 242 ? 19.375 18.938 -27.053 1.00 78.88 242 LEU A C 1
ATOM 1988 O O . LEU A 1 242 ? 19.458 18.935 -28.284 1.00 78.88 242 LEU A O 1
ATOM 1992 N N . GLU A 1 243 ? 19.913 19.900 -26.306 1.00 78.94 243 GLU A N 1
ATOM 1993 C CA . GLU A 1 243 ? 20.729 20.984 -26.848 1.00 78.94 243 GLU A CA 1
ATOM 1994 C C . GLU A 1 243 ? 22.009 20.448 -27.503 1.00 78.94 243 GLU A C 1
ATOM 1996 O O . GLU A 1 243 ? 22.295 20.795 -28.649 1.00 78.94 243 GLU A O 1
ATOM 2001 N N . GLN A 1 244 ? 22.712 19.510 -26.863 1.00 80.12 244 GLN A N 1
ATOM 2002 C CA . GLN A 1 244 ? 23.889 18.852 -27.441 1.00 80.12 244 GLN A CA 1
ATOM 2003 C C . GLN A 1 244 ? 23.559 18.068 -28.714 1.00 80.12 244 GLN A C 1
ATOM 2005 O O . GLN A 1 244 ? 24.307 18.138 -29.688 1.00 80.12 244 GLN A O 1
ATOM 2010 N N . VAL A 1 245 ? 22.432 17.350 -28.758 1.00 84.00 245 VAL A N 1
ATOM 2011 C CA . VAL A 1 245 ? 21.988 16.642 -29.971 1.00 84.00 245 VAL A CA 1
ATOM 2012 C C . VAL A 1 245 ? 21.647 17.634 -31.085 1.00 84.00 245 VAL A C 1
ATOM 2014 O O . VAL A 1 245 ? 22.036 17.422 -32.237 1.00 84.00 245 VAL A O 1
ATOM 2017 N N . LYS A 1 246 ? 20.970 18.744 -30.765 1.00 85.44 246 LYS A N 1
ATOM 2018 C CA . LYS A 1 246 ? 20.691 19.822 -31.727 1.00 85.44 246 LYS A CA 1
ATOM 2019 C C . LYS A 1 246 ? 21.985 20.442 -32.255 1.00 85.44 246 LYS A C 1
ATOM 2021 O O . LYS A 1 246 ? 22.133 20.586 -33.469 1.00 85.44 246 LYS A O 1
ATOM 2026 N N . GLN A 1 247 ? 22.934 20.755 -31.376 1.00 85.69 247 GLN A N 1
ATOM 2027 C CA . GLN A 1 247 ? 24.225 21.329 -31.746 1.00 85.69 247 GLN A CA 1
ATOM 2028 C C . GLN A 1 247 ? 25.070 20.338 -32.553 1.00 85.69 247 GLN A C 1
ATOM 2030 O O . GLN A 1 247 ? 25.659 20.712 -33.562 1.00 85.69 247 GLN A O 1
ATOM 2035 N N . GLY A 1 248 ? 25.075 19.059 -32.176 1.00 86.12 248 GLY A N 1
ATOM 2036 C CA . GLY A 1 248 ? 25.713 17.980 -32.924 1.00 86.12 248 GLY A CA 1
ATOM 2037 C C . GLY A 1 248 ? 25.126 17.833 -34.327 1.00 86.12 248 GLY A C 1
ATOM 2038 O O . GLY A 1 248 ? 25.871 17.803 -35.304 1.00 86.12 248 GLY A O 1
ATOM 2039 N N . SER A 1 249 ? 23.797 17.838 -34.453 1.00 90.56 249 SER A N 1
ATOM 2040 C CA . SER A 1 249 ? 23.099 17.822 -35.746 1.00 90.56 249 SER A CA 1
ATOM 2041 C C . SER A 1 249 ? 23.455 19.043 -36.605 1.00 90.56 249 SER A C 1
ATOM 2043 O O . SER A 1 249 ? 23.779 18.906 -37.790 1.00 90.56 249 SER A O 1
ATOM 2045 N N . ALA A 1 250 ? 23.499 20.237 -36.004 1.00 90.38 250 ALA A N 1
ATOM 2046 C CA . ALA A 1 250 ? 23.932 21.457 -36.679 1.00 90.38 250 ALA A CA 1
ATOM 2047 C C . ALA A 1 250 ? 25.402 21.376 -37.129 1.00 90.38 250 ALA A C 1
ATOM 2049 O O . ALA A 1 250 ? 25.713 21.693 -38.276 1.00 90.38 250 ALA A O 1
ATOM 2050 N N . ASN A 1 251 ? 26.300 20.887 -36.274 1.00 90.94 251 ASN A N 1
ATOM 2051 C CA . ASN A 1 251 ? 27.715 20.699 -36.589 1.00 90.94 251 ASN A CA 1
ATOM 2052 C C . ASN A 1 251 ? 27.915 19.679 -37.716 1.00 90.94 251 ASN A C 1
ATOM 2054 O O . ASN A 1 251 ? 28.717 19.921 -38.616 1.00 90.94 251 ASN A O 1
ATOM 2058 N N . VAL A 1 252 ? 27.155 18.578 -37.725 1.00 90.19 252 VAL A N 1
ATOM 2059 C CA . VAL A 1 252 ? 27.166 17.586 -38.813 1.00 90.19 252 VAL A CA 1
ATOM 2060 C C . VAL A 1 252 ? 26.717 18.226 -40.125 1.00 90.19 252 VAL A C 1
ATOM 2062 O O . VAL A 1 252 ? 27.386 18.057 -41.147 1.00 90.19 252 VAL A O 1
ATOM 2065 N N . LYS A 1 253 ? 25.634 19.011 -40.110 1.00 89.81 253 LYS A N 1
ATOM 2066 C CA . LYS A 1 253 ? 25.159 19.736 -41.296 1.00 89.81 253 LYS A CA 1
ATOM 2067 C C . LYS A 1 253 ? 26.228 20.694 -41.831 1.00 89.81 253 LYS A C 1
ATOM 2069 O O . LYS A 1 253 ? 26.580 20.627 -43.010 1.00 89.81 253 LYS A O 1
ATOM 2074 N N . THR A 1 254 ? 26.805 21.519 -40.961 1.00 90.19 254 THR A N 1
ATOM 2075 C CA . THR A 1 254 ? 27.868 22.468 -41.321 1.00 90.19 254 THR A CA 1
ATOM 2076 C C . THR A 1 254 ? 29.122 21.743 -41.831 1.00 90.19 254 THR A C 1
ATOM 2078 O O . THR A 1 254 ? 29.726 22.154 -42.822 1.00 90.19 254 THR A O 1
ATOM 2081 N N . ALA A 1 255 ? 29.498 20.608 -41.233 1.00 88.19 255 ALA A N 1
ATOM 2082 C CA . ALA A 1 255 ? 30.625 19.793 -41.685 1.00 88.19 255 ALA A CA 1
ATOM 2083 C C . ALA A 1 255 ? 30.409 19.227 -43.101 1.00 88.19 255 ALA A C 1
ATOM 2085 O O . ALA A 1 255 ? 31.338 19.222 -43.918 1.00 88.19 255 ALA A O 1
ATOM 2086 N N . VAL A 1 256 ? 29.185 18.802 -43.434 1.00 90.81 256 VAL A N 1
ATOM 2087 C CA . VAL A 1 256 ? 28.826 18.371 -44.796 1.00 90.81 256 VAL A CA 1
ATOM 2088 C C . VAL A 1 256 ? 28.967 19.526 -45.795 1.00 90.81 256 VAL A C 1
ATOM 2090 O O . VAL A 1 256 ? 29.531 19.340 -46.880 1.00 90.81 256 VAL A O 1
ATOM 2093 N N . GLU A 1 257 ? 28.526 20.733 -45.434 1.00 90.12 257 GLU A N 1
ATOM 2094 C CA . GLU A 1 257 ? 28.663 21.931 -46.273 1.00 90.12 257 GLU A CA 1
ATOM 2095 C C . GLU A 1 257 ? 30.130 22.338 -46.484 1.00 90.12 257 GLU A C 1
ATOM 2097 O O . GLU A 1 257 ? 30.537 22.635 -47.620 1.00 90.12 257 GLU A O 1
ATOM 2102 N N . TYR A 1 258 ? 30.956 22.276 -45.433 1.00 87.69 258 TYR A N 1
ATOM 2103 C CA . TYR A 1 258 ? 32.400 22.491 -45.533 1.00 87.69 258 TYR A CA 1
ATOM 2104 C C . TYR A 1 258 ? 33.067 21.446 -46.425 1.00 87.69 258 TYR A C 1
ATOM 2106 O O . TYR A 1 258 ? 33.837 21.822 -47.313 1.00 87.69 258 TYR A O 1
ATOM 2114 N N . LYS A 1 259 ? 32.736 20.155 -46.278 1.00 83.62 259 LYS A N 1
ATOM 2115 C CA . LYS A 1 259 ? 33.258 19.084 -47.145 1.00 83.62 259 LYS A CA 1
ATOM 2116 C C . LYS A 1 259 ? 32.907 19.343 -48.612 1.00 83.62 259 LYS A C 1
ATOM 2118 O O . LYS A 1 259 ? 33.785 19.274 -49.475 1.00 83.62 259 LYS A O 1
ATOM 2123 N N . LYS A 1 260 ? 31.651 19.699 -48.911 1.00 87.19 260 LYS A N 1
ATOM 2124 C CA . LYS A 1 260 ? 31.198 20.022 -50.278 1.00 87.19 260 LYS A CA 1
ATOM 2125 C C . LYS A 1 260 ? 31.945 21.230 -50.851 1.00 87.19 260 LYS A C 1
ATOM 2127 O O . LYS A 1 260 ? 32.385 21.202 -52.000 1.00 87.19 260 LYS A O 1
ATOM 2132 N N . SER A 1 261 ? 32.137 22.274 -50.048 1.00 87.62 261 SER A N 1
ATOM 2133 C CA . SER A 1 261 ? 32.870 23.478 -50.452 1.00 87.62 261 SER A CA 1
ATOM 2134 C C . SER A 1 261 ? 34.364 23.224 -50.658 1.00 87.62 261 SER A C 1
ATOM 2136 O O . SER A 1 261 ? 34.928 23.703 -51.641 1.00 87.62 261 SER A O 1
ATOM 2138 N N . ALA A 1 262 ? 34.997 22.430 -49.794 1.00 86.19 262 ALA A N 1
ATOM 2139 C CA . ALA A 1 262 ? 36.395 22.037 -49.929 1.00 86.19 262 ALA A CA 1
ATOM 2140 C C . ALA A 1 262 ? 36.629 21.201 -51.196 1.00 86.19 262 ALA A C 1
ATOM 2142 O O . ALA A 1 262 ? 37.601 21.444 -51.909 1.00 86.19 262 ALA A O 1
ATOM 2143 N N . MET A 1 263 ? 35.719 20.276 -51.529 1.00 88.50 263 MET A N 1
ATOM 2144 C CA . MET A 1 263 ? 35.791 19.514 -52.783 1.00 88.50 263 MET A CA 1
ATOM 2145 C C . MET A 1 263 ? 35.726 20.431 -54.010 1.00 88.50 263 MET A C 1
ATOM 2147 O O . MET A 1 263 ? 36.566 20.309 -54.896 1.00 88.50 263 MET A O 1
ATOM 2151 N N . ARG A 1 264 ? 34.806 21.407 -54.034 1.00 88.19 264 ARG A N 1
ATOM 2152 C CA . ARG A 1 264 ? 34.729 22.397 -55.127 1.00 88.19 264 ARG A CA 1
ATOM 2153 C C . ARG A 1 264 ? 36.022 23.198 -55.280 1.00 88.19 264 ARG A C 1
ATOM 2155 O O . ARG A 1 264 ? 36.500 23.368 -56.397 1.00 88.19 264 ARG A O 1
ATOM 2162 N N . LYS A 1 265 ? 36.614 23.647 -54.168 1.00 89.00 265 LYS A N 1
ATOM 2163 C CA . LYS A 1 265 ? 37.895 24.372 -54.185 1.00 89.00 265 LYS A CA 1
ATOM 2164 C C . LYS A 1 265 ? 39.035 23.496 -54.713 1.00 89.00 265 LYS A C 1
ATOM 2166 O O . LYS A 1 265 ? 39.786 23.956 -55.565 1.00 89.00 265 LYS A O 1
ATOM 2171 N N . LYS A 1 266 ? 39.130 22.233 -54.276 1.00 87.38 266 LYS A N 1
ATOM 2172 C CA . LYS A 1 266 ? 40.136 21.277 -54.778 1.00 87.38 266 LYS A CA 1
ATOM 2173 C C . LYS A 1 266 ? 40.006 21.045 -56.285 1.00 87.38 266 LYS A C 1
ATOM 2175 O O . LYS A 1 266 ? 41.015 21.072 -56.979 1.00 87.38 266 LYS A O 1
ATOM 2180 N N . ILE A 1 267 ? 38.781 20.874 -56.789 1.00 89.81 267 ILE A N 1
ATOM 2181 C CA . ILE A 1 267 ? 38.515 20.710 -58.228 1.00 89.81 267 ILE A CA 1
ATOM 2182 C C . ILE A 1 267 ? 38.932 21.966 -59.005 1.00 89.81 267 ILE A C 1
ATOM 2184 O O . ILE A 1 267 ? 39.596 21.852 -60.029 1.00 89.81 267 ILE A O 1
ATOM 2188 N N . CYS A 1 268 ? 38.598 23.159 -58.502 1.00 88.94 268 CYS A N 1
ATOM 2189 C CA . CYS A 1 268 ? 38.975 24.424 -59.136 1.00 88.94 268 CYS A CA 1
ATOM 2190 C C . CYS A 1 268 ? 40.504 24.591 -59.223 1.00 88.94 268 CYS A C 1
ATOM 2192 O O . CYS A 1 268 ? 41.037 24.879 -60.291 1.00 88.94 268 CYS A O 1
ATOM 2194 N N . VAL A 1 269 ? 41.227 24.323 -58.129 1.00 91.12 269 VAL A N 1
ATOM 2195 C CA . VAL A 1 269 ? 42.699 24.374 -58.113 1.00 91.12 269 VAL A CA 1
ATOM 2196 C C . VAL A 1 269 ? 43.306 23.338 -59.065 1.00 91.12 269 VAL A C 1
ATOM 2198 O O . VAL A 1 269 ? 44.218 23.669 -59.818 1.00 91.12 269 VAL A O 1
ATOM 2201 N N . ALA A 1 270 ? 42.783 22.108 -59.088 1.00 91.31 270 ALA A N 1
ATOM 2202 C CA . ALA A 1 270 ? 43.242 21.077 -60.017 1.00 91.31 270 ALA A CA 1
ATOM 2203 C C . ALA A 1 270 ? 43.035 21.491 -61.486 1.00 91.31 270 ALA A C 1
ATOM 2205 O O . ALA A 1 270 ? 43.943 21.328 -62.299 1.00 91.31 270 ALA A O 1
ATOM 2206 N N . ALA A 1 271 ? 41.887 22.090 -61.820 1.00 92.38 271 ALA A N 1
ATOM 2207 C CA . ALA A 1 271 ? 41.617 22.610 -63.159 1.00 92.38 271 ALA A CA 1
ATOM 2208 C C . ALA A 1 271 ? 42.611 23.714 -63.560 1.00 92.38 271 ALA A C 1
ATOM 2210 O O . ALA A 1 271 ? 43.143 23.683 -64.670 1.00 92.38 271 ALA A O 1
ATOM 2211 N N . ILE A 1 272 ? 42.927 24.646 -62.653 1.00 94.12 272 ILE A N 1
ATOM 2212 C CA . ILE A 1 272 ? 43.922 25.700 -62.907 1.00 94.12 272 ILE A CA 1
ATOM 2213 C C . ILE A 1 272 ? 45.300 25.085 -63.193 1.00 94.12 272 ILE A C 1
ATOM 2215 O O . ILE A 1 272 ? 45.935 25.453 -64.180 1.00 94.12 272 ILE A O 1
ATOM 2219 N N . LEU A 1 273 ? 45.742 24.112 -62.387 1.00 93.75 273 LEU A N 1
ATOM 2220 C CA . LEU A 1 273 ? 47.033 23.440 -62.586 1.00 93.75 273 LEU A CA 1
ATOM 2221 C C . LEU A 1 273 ? 47.115 22.712 -63.935 1.00 93.75 273 LEU A C 1
ATOM 2223 O O . LEU A 1 273 ? 48.119 22.835 -64.635 1.00 93.75 273 LEU A O 1
ATOM 2227 N N . ILE A 1 274 ? 46.049 22.008 -64.332 1.00 94.50 274 ILE A N 1
ATOM 2228 C CA . ILE A 1 274 ? 45.954 21.361 -65.651 1.00 94.50 274 ILE A CA 1
ATOM 2229 C C . ILE A 1 274 ? 46.054 22.403 -66.773 1.00 94.50 274 ILE A C 1
ATOM 2231 O O . ILE A 1 274 ? 46.765 22.195 -67.753 1.00 94.50 274 ILE A O 1
ATOM 2235 N N . THR A 1 275 ? 45.385 23.547 -66.617 1.00 92.62 275 THR A N 1
ATOM 2236 C CA . THR A 1 275 ? 45.399 24.624 -67.619 1.00 92.62 275 THR A CA 1
ATOM 2237 C C . THR A 1 275 ? 46.804 25.209 -67.798 1.00 92.62 275 THR A C 1
ATOM 2239 O O . THR A 1 275 ? 47.264 25.377 -68.925 1.00 92.62 275 THR A O 1
ATOM 2242 N N . ILE A 1 276 ? 47.523 25.456 -66.697 1.00 94.38 276 ILE A N 1
ATOM 2243 C CA . ILE A 1 276 ? 48.916 25.933 -66.725 1.00 94.38 276 ILE A CA 1
ATOM 2244 C C . ILE A 1 276 ? 49.826 24.911 -67.417 1.00 94.38 276 ILE A C 1
ATOM 2246 O O . ILE A 1 276 ? 50.641 25.288 -68.259 1.00 94.38 276 ILE A O 1
ATOM 2250 N N . LEU A 1 277 ? 49.668 23.620 -67.110 1.00 93.88 277 LEU A N 1
ATOM 2251 C CA . LEU A 1 277 ? 50.453 22.555 -67.735 1.00 93.88 277 LEU A CA 1
ATOM 2252 C C . LEU A 1 277 ? 50.247 22.514 -69.258 1.00 93.88 277 LEU A C 1
ATOM 2254 O O . LEU A 1 277 ? 51.220 22.419 -70.003 1.00 93.88 277 LEU A O 1
ATOM 2258 N N . LEU A 1 278 ? 49.002 22.639 -69.728 1.00 94.50 278 LEU A N 1
ATOM 2259 C CA . LEU A 1 278 ? 48.698 22.698 -71.162 1.00 94.50 278 LEU A CA 1
ATOM 2260 C C . LEU A 1 278 ? 49.355 23.906 -71.839 1.00 94.50 278 LEU A C 1
ATOM 2262 O O . LEU A 1 278 ? 49.930 23.756 -72.915 1.00 94.50 278 LEU A O 1
ATOM 2266 N N . ILE A 1 279 ? 49.330 25.082 -71.204 1.00 93.75 279 ILE A N 1
ATOM 2267 C CA . ILE A 1 279 ? 49.998 26.283 -71.730 1.00 93.75 279 ILE A CA 1
ATOM 2268 C C . ILE A 1 279 ? 51.506 26.045 -71.874 1.00 93.75 279 ILE A C 1
ATOM 2270 O O . ILE A 1 279 ? 52.072 26.353 -72.921 1.00 93.75 279 ILE A O 1
ATOM 2274 N N . LEU A 1 280 ? 52.158 25.454 -70.866 1.00 94.12 280 LEU A N 1
ATOM 2275 C CA . LEU A 1 280 ? 53.590 25.140 -70.927 1.00 94.12 280 LEU A CA 1
ATOM 2276 C C . LEU A 1 280 ? 53.923 24.161 -72.060 1.00 94.12 280 LEU A C 1
ATOM 2278 O O . LEU A 1 280 ? 54.913 24.359 -72.763 1.00 94.12 280 LEU A O 1
ATOM 2282 N N . ILE A 1 281 ? 53.084 23.145 -72.277 1.00 94.00 281 ILE A N 1
ATOM 2283 C CA . ILE A 1 281 ? 53.243 22.194 -73.386 1.00 94.00 281 ILE A CA 1
ATOM 2284 C C . ILE A 1 281 ? 53.120 22.913 -74.734 1.00 94.00 281 ILE A C 1
ATOM 2286 O O . ILE A 1 281 ? 53.958 22.713 -75.611 1.00 94.00 281 ILE A O 1
ATOM 2290 N N . ILE A 1 282 ? 52.122 23.787 -74.899 1.00 92.88 282 ILE A N 1
ATOM 2291 C CA . ILE A 1 282 ? 51.938 24.572 -76.130 1.00 92.88 282 ILE A CA 1
ATOM 2292 C C . ILE A 1 282 ? 53.165 25.453 -76.394 1.00 92.88 282 ILE A C 1
ATOM 2294 O O . ILE A 1 282 ? 53.678 25.467 -77.511 1.00 92.88 282 ILE A O 1
ATOM 2298 N N . VAL A 1 283 ? 53.675 26.147 -75.374 1.00 93.31 283 VAL A N 1
ATOM 2299 C CA . VAL A 1 283 ? 54.879 26.985 -75.493 1.00 93.31 283 VAL A CA 1
ATOM 2300 C C . VAL A 1 283 ? 56.099 26.147 -75.880 1.00 93.31 283 VAL A C 1
ATOM 2302 O O . VAL A 1 283 ? 56.839 26.540 -76.780 1.00 93.31 283 VAL A O 1
ATOM 2305 N N . ALA A 1 284 ? 56.291 24.976 -75.268 1.00 92.00 284 ALA A N 1
ATOM 2306 C CA . ALA A 1 284 ? 57.386 24.070 -75.610 1.00 92.00 284 ALA A CA 1
ATOM 2307 C C . ALA A 1 284 ? 57.300 23.580 -77.066 1.00 92.00 284 ALA A C 1
ATOM 2309 O O . ALA A 1 284 ? 58.313 23.557 -77.765 1.00 92.00 284 ALA A O 1
ATOM 2310 N N . ILE A 1 285 ? 56.096 23.253 -77.551 1.00 93.31 285 ILE A N 1
ATOM 2311 C CA . ILE A 1 285 ? 55.868 22.864 -78.950 1.00 93.31 285 ILE A CA 1
ATOM 2312 C C . ILE A 1 285 ? 56.180 24.031 -79.894 1.00 93.31 285 ILE A C 1
ATOM 2314 O O . ILE A 1 285 ? 56.885 23.838 -80.882 1.00 93.31 285 ILE A O 1
ATOM 2318 N N . ILE A 1 286 ? 55.706 25.244 -79.594 1.00 91.12 286 ILE A N 1
ATOM 2319 C CA . ILE A 1 286 ? 55.984 26.433 -80.415 1.00 91.12 286 ILE A CA 1
ATOM 2320 C C . ILE A 1 286 ? 57.491 26.693 -80.482 1.00 91.12 286 ILE A C 1
ATOM 2322 O O . ILE A 1 286 ? 58.028 26.875 -81.573 1.00 91.12 286 ILE A O 1
ATOM 2326 N N . LEU A 1 287 ? 58.187 26.660 -79.342 1.00 90.25 287 LEU A N 1
ATOM 2327 C CA . LEU A 1 287 ? 59.638 26.838 -79.288 1.00 90.25 287 LEU A CA 1
ATOM 2328 C C . LEU A 1 287 ? 60.371 25.758 -80.093 1.00 90.25 287 LEU A C 1
ATOM 2330 O O . LEU A 1 287 ? 61.267 26.089 -80.867 1.00 90.25 287 LEU A O 1
ATOM 2334 N N . ALA A 1 288 ? 59.963 24.490 -79.983 1.00 88.75 288 ALA A N 1
ATOM 2335 C CA . ALA A 1 288 ? 60.548 23.397 -80.758 1.00 88.75 288 ALA A CA 1
ATOM 2336 C C . ALA A 1 288 ? 60.347 23.583 -82.273 1.00 88.75 288 ALA A C 1
ATOM 2338 O O . ALA A 1 288 ? 61.285 23.399 -8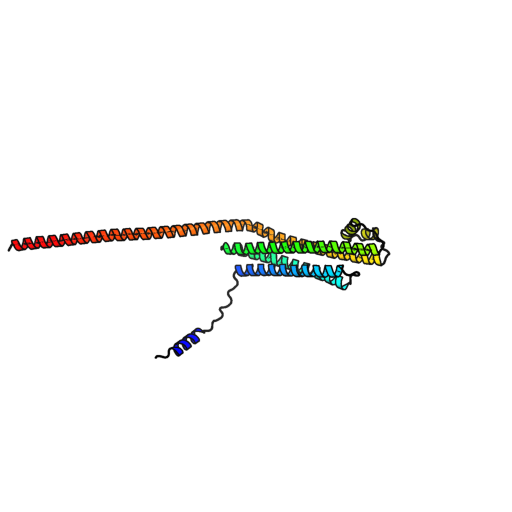3.050 1.00 88.75 288 ALA A O 1
ATOM 2339 N N . VAL A 1 289 ? 59.153 24.005 -82.705 1.00 88.44 289 VAL A N 1
ATOM 2340 C CA . VAL A 1 289 ? 58.849 24.273 -84.122 1.00 88.44 289 VAL A CA 1
ATOM 2341 C C . VAL A 1 289 ? 59.647 25.469 -84.651 1.00 88.44 289 VAL A C 1
ATOM 2343 O O . VAL A 1 289 ? 60.185 25.408 -85.758 1.00 88.44 289 VAL A O 1
ATOM 2346 N N . VAL A 1 290 ? 59.756 26.550 -83.874 1.00 85.81 290 VAL A N 1
ATOM 2347 C CA . VAL A 1 290 ? 60.512 27.755 -84.258 1.00 85.81 290 VAL A CA 1
ATOM 2348 C C . VAL A 1 290 ? 62.008 27.455 -84.363 1.00 85.81 290 VAL A C 1
ATOM 2350 O O . VAL A 1 290 ? 62.628 27.805 -85.368 1.00 85.81 290 VAL A O 1
ATOM 2353 N N . LEU A 1 291 ? 62.580 26.751 -83.381 1.00 81.19 291 LEU A N 1
ATOM 2354 C CA . LEU A 1 291 ? 63.989 26.346 -83.400 1.00 81.19 291 LEU A CA 1
ATOM 2355 C C . LEU A 1 291 ? 64.287 25.371 -84.549 1.00 81.19 291 LEU A C 1
ATOM 2357 O O . LEU A 1 291 ? 65.312 25.504 -85.217 1.00 81.19 291 LEU A O 1
ATOM 2361 N N . SER A 1 292 ? 63.373 24.438 -84.841 1.00 82.25 292 SER A N 1
ATOM 2362 C CA . SER A 1 292 ? 63.511 23.513 -85.973 1.00 82.25 292 SER A CA 1
ATOM 2363 C C . SER A 1 292 ? 63.513 24.240 -87.326 1.00 82.25 292 SER A C 1
ATOM 2365 O O . SER A 1 292 ? 64.332 23.919 -88.188 1.00 82.25 292 SER A O 1
ATOM 2367 N N . ARG A 1 293 ? 62.671 25.271 -87.506 1.00 75.50 293 ARG A N 1
ATOM 2368 C CA . ARG A 1 293 ? 62.690 26.114 -88.717 1.00 75.50 293 ARG A CA 1
ATOM 2369 C C . ARG A 1 293 ? 63.970 26.940 -88.841 1.00 75.50 293 ARG A C 1
ATOM 2371 O O . ARG A 1 293 ? 64.519 27.020 -89.935 1.00 75.50 293 ARG A O 1
ATOM 2378 N N . GLY A 1 294 ? 64.461 27.515 -87.741 1.00 70.75 294 GLY A N 1
ATOM 2379 C CA . GLY A 1 294 ? 65.714 28.277 -87.739 1.00 70.75 294 GLY A CA 1
ATOM 2380 C C . GLY A 1 294 ? 66.919 27.431 -88.159 1.00 70.75 294 GLY A C 1
ATOM 2381 O O . GLY A 1 294 ? 67.750 27.885 -88.938 1.00 70.75 294 GLY A O 1
ATOM 2382 N N . ASN A 1 295 ? 66.973 26.173 -87.715 1.00 69.19 295 ASN A N 1
ATOM 2383 C CA . ASN A 1 295 ? 68.063 25.265 -88.067 1.00 69.19 295 ASN A CA 1
ATOM 2384 C C . ASN A 1 295 ? 68.046 24.837 -89.547 1.00 69.19 295 ASN A C 1
ATOM 2386 O O . ASN A 1 295 ? 69.102 24.629 -90.135 1.00 69.19 295 ASN A O 1
ATOM 2390 N N . ASN A 1 296 ? 66.865 24.729 -90.164 1.00 62.22 296 ASN A N 1
ATOM 2391 C CA . ASN A 1 296 ? 66.756 24.373 -91.582 1.00 62.22 296 ASN A CA 1
ATOM 2392 C C . ASN A 1 296 ? 67.157 25.513 -92.527 1.00 62.22 296 ASN A C 1
ATOM 2394 O O . ASN A 1 296 ? 67.579 25.230 -93.640 1.00 62.22 296 ASN A O 1
ATOM 2398 N N . ASN A 1 297 ? 67.065 26.773 -92.094 1.00 58.53 297 ASN A N 1
ATOM 2399 C CA . ASN A 1 297 ? 67.490 27.919 -92.905 1.00 58.53 297 ASN A CA 1
ATOM 2400 C C . ASN A 1 297 ? 69.015 28.140 -92.901 1.00 58.53 297 ASN A C 1
ATOM 2402 O O . ASN A 1 297 ? 69.505 28.943 -93.687 1.00 58.53 297 ASN A O 1
ATOM 2406 N N . ASN A 1 298 ? 69.751 27.453 -92.019 1.00 56.59 298 ASN A N 1
ATOM 2407 C CA . ASN A 1 298 ? 71.212 27.535 -91.912 1.00 56.59 298 ASN A CA 1
ATOM 2408 C C . ASN A 1 298 ? 71.942 26.343 -92.565 1.00 56.59 298 ASN A C 1
ATOM 2410 O O . ASN A 1 298 ? 73.137 26.161 -92.328 1.00 56.59 298 ASN A O 1
ATOM 2414 N N . LYS A 1 299 ? 71.245 25.526 -93.361 1.00 45.91 299 LYS A N 1
ATOM 2415 C CA . LYS A 1 299 ? 71.865 24.563 -94.282 1.00 45.91 299 LYS A CA 1
ATOM 2416 C C . LYS A 1 299 ? 71.792 25.096 -95.702 1.00 45.91 299 LYS A C 1
ATOM 2418 O O . LYS A 1 299 ? 72.794 24.901 -96.419 1.00 45.91 299 LYS A O 1
#

InterPro domains:
  IPR000727 Target SNARE coiled-coil homology domain [PF05739] (229-281)
  IPR000727 Target SNARE coiled-coil homology domain [PS50192] (193-255)
  IPR000727 Target SNARE coiled-coil homology domain [SM00397] (188-255)
  IPR006011 Syntaxin, N-terminal domain [PF00804] (37-179)
  IPR006011 Syntaxin, N-terminal domain [SM00503] (24-146)
  IPR006011 Syntaxin, N-terminal domain [cd00179] (30-178)
  IPR006012 Syntaxin/epimorphin, conserved site [PS00914] (199-238)
  IPR010989 SNARE [SSF47661] (33-248)
  IPR045242 Syntaxin [PTHR19957] (45-279)

Foldseek 3Di:
DPPCPVVVVVVVVVVVPPPPVPPPDPDDLLRVLVVLLVVLVVLLVVLLVLLVVLLVLLVVQLVDLDRDVVSLVVNVVSLVVSLVSLVVSLVSLVVSLVSLVVVLVPDPDLVSNVVSLVSLVVSLVSLVVSLVSLVVSLVVSLVSLLVSLCVLQVVQVADDDSVLSVCCLVPLVPPVSLCVRFVCPDPSSVSSSVSSNSSSVSSVSSVVSSVSSVVSSVVSVVSVVVCVVVVVVSVVVVVVVVVVVVVVVVVVVVVVVVVVVVVVVVVVVVVVVVVVVVVVVVVVVVVVVVVVVVVVVVD

Secondary structure (DSSP, 8-state):
----HHHHHHHHHTT---------PPPPHHHHHHHHHHHHHHHHHHHHHHHHHHHHHHHHHHHSSS--HHHHHHHHHHHHHHHHHHHHHHHHHHHHHHHHHHHHHH---HHHHHHHHHHHHHHHHHHHHHHHHHHHHHHHHHHHHHHHHHHHHHHTT----HHHHHHHHHHTT-HHHHHHHS-TTSHHHHHHHHHHHHHHHHHHHHHHHHHHHHHHHHHHHHHHHHHHHHHHHHHHHHHHHHHHHHHHHHHHHHHHHHHHHHHHHHHHHHHHHHHHHHHHHHHHHHHHHHHHHHHHTT-

Sequence (299 aa):
MRDRLNEFQSRVTDRFDEVELSPARPPSAAEYVDRRFEEVRNAIASVRGEIEKLRRDQQHVLALTIADPRDKNILENQIGTIRRRTGDLRKLVRQAEDDFLEFTKQVQSVTEKRMRQNQLELLKDNLNKLINLFNETHQDYKSRVSVRVRRQLQTVGQDLTDEDINRIMENSGSEQLFFREVNPLSVSGQAAYEDVKKRHGEIKDLENNIAMLEEIFLDLQHLTEAQDEMVTNIDNNVENGLEQVKQGSANVKTAVEYKKSAMRKKICVAAILITILLILIIVAIILAVVLSRGNNNNK

Organism: Caenorhabditis elegans (NCBI:txid6239)